Protein AF-0000000083419539 (afdb_homodimer)

InterPro domains:
  IPR002109 Glutaredoxin [PF00462] (22-84)
  IPR011899 Glutaredoxin, eukaryotic/virial [TIGR02180] (22-101)
  IPR014025 Glutaredoxin subgroup [PR00160] (22-40)
  IPR014025 Glutaredoxin subgroup [PR00160] (67-80)
  IPR014025 Glutaredoxin subgroup [PR00160] (81-94)
  IPR036249 Thioredoxin-like superfamily [SSF52833] (11-103)

Solvent-accessible surface area (backbone atoms only — not comparable to full-atom values): 11411 Å² total; per-residue (Å²): 132,90,73,66,73,82,36,72,54,34,46,49,53,51,49,50,34,66,74,32,59,31,30,34,40,29,38,91,84,40,66,43,24,51,48,32,53,48,54,39,51,75,69,69,50,79,69,45,73,44,52,33,78,82,43,94,56,32,68,59,42,29,47,44,41,20,72,76,70,75,44,60,68,66,19,44,30,29,49,72,60,36,80,64,40,34,19,70,46,42,44,49,30,48,74,70,49,56,49,58,57,76,75,105,133,90,72,66,75,83,36,72,55,34,46,51,53,50,48,51,34,67,73,33,57,32,30,34,41,31,38,90,84,39,65,43,25,52,47,32,53,48,55,40,51,76,68,70,50,79,69,45,73,44,51,34,79,80,42,96,57,31,69,57,42,29,46,44,41,19,71,76,71,74,46,62,68,66,18,44,31,30,50,72,61,37,80,65,41,34,18,68,44,42,44,49,30,47,76,71,48,54,49,57,59,76,75,106

pLDDT: mean 97.21, std 4.02, range [62.12, 98.94]

Foldseek 3Di:
DDQDCVDPLVVVLQCQQQVDQKEWEAAPVDVLSVLLVVLCVVVVHDYHYDHLVPDPCSVNNLVSVCVVPVGSDDTFMHGNNDTQDTSVSSNVCSVVVNNVVSVD/DDQDCVDPLVVVLQCQQQVDQKEWEAAPVDVLSVLLVVLCVVVVHDYHYHHLVPDPCSVNNLVSVCVVPVGSDDTFMHGNNDTQDTSVSSNVCSVVVNNVVSVD

Radius of gyration: 19.68 Å; Cα contacts (8 Å, |Δi|>4): 324; chains: 2; bounding box: 38×52×41 Å

Secondary structure (DSSP, 8-state):
----TTSHHHHHHHHHHHH-SEEEEE-TT-HHHHHHHHHHHHTT---EEEEGGGSTTHHHHHHHHHHHHS---S-EEEETTEEEESHHHHHHHHHTTHHHHTT-/----TTSHHHHHHHHHHHH-SEEEEE-TT-HHHHHHHHHHHHTT---EEEEGGGSTTHHHHHHHHHHHHS---S-EEEETTEEEESHHHHHHHHHTTHHHHTT-

Sequence (208 aa):
MYVNMDSPHAQFVRDTINNNKVVIFSKTYCPYCSMAKEQFRKLNVEMTVIELDLRSDADELQAVLGELTGARTVPRCFINGKFIGGGTDVKRLYENGTLQRYFQMYVNMDSPHAQFVRDTINNNKVVIFSKTYCPYCSMAKEQFRKLNVEMTVIELDLRSDADELQAVLGELTGARTVPRCFINGKFIGGGTDVKRLYENGTLQRYFQ

Nearest PDB structures (foldseek):
  3uiw-assembly1_A  TM=9.925E-01  e=6.663E-12  Danio rerio
  2ht9-assembly1_B  TM=9.763E-01  e=3.785E-11  Homo sapiens
  2fls-assembly1_A  TM=9.506E-01  e=4.267E-11  Homo sapiens
  5gtx-assembly2_B  TM=9.689E-01  e=7.567E-10  Polygonaceae
  3h8q-assembly2_B  TM=9.253E-01  e=9.616E-10  Homo sapiens

Organism: Drosophila navojoa (NCBI:txid7232)

Structure (mmCIF, N/CA/C/O backbone):
data_AF-0000000083419539-model_v1
#
loop_
_entity.id
_entity.type
_entity.pdbx_description
1 polymer 'Glutaredoxin-2, mitochondrial'
#
loop_
_atom_site.group_PDB
_atom_site.id
_atom_site.type_symbol
_atom_site.label_atom_id
_atom_site.label_alt_id
_atom_site.label_comp_id
_atom_site.label_asym_id
_atom_site.label_entity_id
_atom_site.label_seq_id
_atom_site.pdbx_PDB_ins_code
_atom_site.Cartn_x
_atom_site.Cartn_y
_atom_site.Cartn_z
_atom_site.occupancy
_atom_site.B_iso_or_equiv
_atom_site.auth_seq_id
_atom_site.auth_comp_id
_atom_site.auth_asym_id
_atom_site.auth_atom_id
_atom_site.pdbx_PDB_model_num
ATOM 1 N N . MET A 1 1 ? -7.68 -18.516 12.961 1 62.25 1 MET A N 1
ATOM 2 C CA . MET A 1 1 ? -8.867 -18.922 12.211 1 62.25 1 MET A CA 1
ATOM 3 C C . MET A 1 1 ? -8.531 -20.031 11.219 1 62.25 1 MET A C 1
ATOM 5 O O . MET A 1 1 ? -7.527 -19.938 10.508 1 62.25 1 MET A O 1
ATOM 9 N N . TYR A 1 2 ? -9.156 -21.156 11.305 1 86.75 2 TYR A N 1
ATOM 10 C CA . TYR A 1 2 ? -8.953 -22.328 10.469 1 86.75 2 TYR A CA 1
ATOM 11 C C . TYR A 1 2 ? -9.383 -22.062 9.031 1 86.75 2 TYR A C 1
ATOM 13 O O . TYR A 1 2 ? -10.453 -21.5 8.789 1 86.75 2 TYR A O 1
ATOM 21 N N . VAL A 1 3 ? -8.445 -22.188 8.125 1 94.5 3 VAL A N 1
ATOM 22 C CA . VAL A 1 3 ? -8.75 -21.984 6.707 1 94.5 3 VAL A CA 1
ATOM 23 C C . VAL A 1 3 ? -9.117 -23.312 6.066 1 94.5 3 VAL A C 1
ATOM 25 O O . VAL A 1 3 ? -8.375 -24.297 6.172 1 94.5 3 VAL A O 1
ATOM 28 N N . ASN A 1 4 ? -10.352 -23.453 5.531 1 96.19 4 ASN A N 1
ATOM 29 C CA . ASN A 1 4 ? -10.766 -24.641 4.777 1 96.19 4 ASN A CA 1
ATOM 30 C C . ASN A 1 4 ? -10.117 -24.672 3.396 1 96.19 4 ASN A C 1
ATOM 32 O O . ASN A 1 4 ? -10.602 -24.031 2.463 1 96.19 4 ASN A O 1
ATOM 36 N N . MET A 1 5 ? -9.188 -25.547 3.256 1 97 5 MET A N 1
ATOM 37 C CA . MET A 1 5 ? -8.406 -25.594 2.027 1 97 5 MET A CA 1
ATOM 38 C C . MET A 1 5 ? -9.109 -26.438 0.966 1 97 5 MET A C 1
ATOM 40 O O . MET A 1 5 ? -8.625 -26.547 -0.163 1 97 5 MET A O 1
ATOM 44 N N . ASP A 1 6 ? -10.273 -26.891 1.273 1 97 6 ASP A N 1
ATOM 45 C CA . ASP A 1 6 ? -11.094 -27.578 0.288 1 97 6 ASP A CA 1
ATOM 46 C C . ASP A 1 6 ? -12.234 -26.703 -0.205 1 97 6 ASP A C 1
ATOM 48 O O . ASP A 1 6 ? -13.109 -27.156 -0.948 1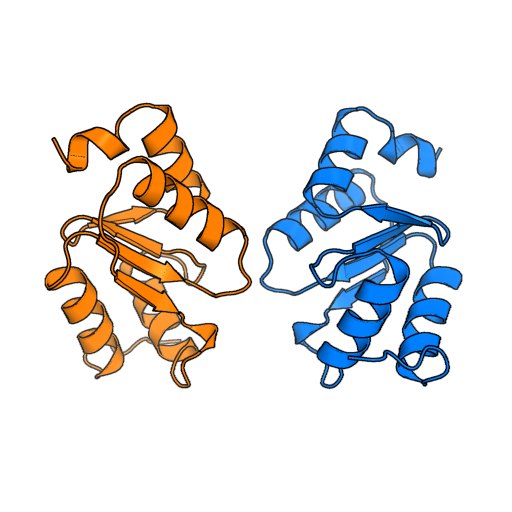 97 6 ASP A O 1
ATOM 52 N N . SER A 1 7 ? -12.266 -25.547 0.183 1 97.94 7 SER A N 1
ATOM 53 C CA . SER A 1 7 ? -13.305 -24.578 -0.189 1 97.94 7 SER A CA 1
ATOM 54 C C . SER A 1 7 ? -13.188 -24.188 -1.656 1 97.94 7 SER A C 1
ATOM 56 O O . SER A 1 7 ? -12.141 -24.391 -2.279 1 97.94 7 SER A O 1
ATOM 58 N N . PRO A 1 8 ? -14.227 -23.547 -2.201 1 98.31 8 PRO A N 1
ATOM 59 C CA . PRO A 1 8 ? -14.156 -23.031 -3.566 1 98.31 8 PRO A CA 1
ATOM 60 C C . PRO A 1 8 ? -13.102 -21.938 -3.719 1 98.31 8 PRO A C 1
ATOM 62 O O . PRO A 1 8 ? -12.5 -21.797 -4.785 1 98.31 8 PRO A O 1
ATOM 65 N N . HIS A 1 9 ? -12.867 -21.203 -2.688 1 98.56 9 HIS A N 1
ATOM 66 C CA . HIS A 1 9 ? -11.844 -20.156 -2.727 1 98.56 9 HIS A CA 1
ATOM 67 C C . HIS A 1 9 ? -10.445 -20.766 -2.857 1 98.56 9 HIS A C 1
ATOM 69 O O . HIS A 1 9 ? -9.625 -20.281 -3.639 1 98.56 9 HIS A O 1
ATOM 75 N N . ALA A 1 10 ? -10.227 -21.828 -2.051 1 98.69 10 ALA A N 1
ATOM 76 C CA . ALA A 1 10 ? -8.945 -22.531 -2.154 1 98.69 10 ALA A CA 1
ATOM 77 C C . ALA A 1 10 ? -8.758 -23.125 -3.547 1 98.69 10 ALA A C 1
ATOM 79 O O . ALA A 1 10 ? -7.668 -23.047 -4.121 1 98.69 10 ALA A O 1
ATOM 80 N N . GLN A 1 11 ? -9.758 -23.641 -4.07 1 98.69 11 GLN A N 1
ATOM 81 C CA . GLN A 1 11 ? -9.703 -24.203 -5.414 1 98.69 11 GLN A CA 1
ATOM 82 C C . GLN A 1 11 ? -9.414 -23.125 -6.453 1 98.69 11 GLN A C 1
ATOM 84 O O . GLN A 1 11 ? -8.625 -23.344 -7.375 1 98.69 11 GLN A O 1
ATOM 89 N N . PHE A 1 12 ? -10.117 -22 -6.312 1 98.88 12 PHE A N 1
ATOM 90 C CA . PHE A 1 12 ? -9.883 -20.891 -7.227 1 98.88 12 PHE A CA 1
ATOM 91 C C . PHE A 1 12 ? -8.414 -20.484 -7.215 1 98.88 12 PHE A C 1
ATOM 93 O O . PHE A 1 12 ? -7.801 -20.312 -8.273 1 98.88 12 PHE A O 1
ATOM 100 N N . VAL A 1 13 ? -7.82 -20.328 -6.039 1 98.88 13 VAL A N 1
ATOM 101 C CA . VAL A 1 13 ? -6.43 -19.906 -5.902 1 98.88 13 VAL A CA 1
ATOM 102 C C . VAL A 1 13 ? -5.512 -20.938 -6.547 1 98.88 13 VAL A C 1
ATOM 104 O O . VAL A 1 13 ? -4.648 -20.594 -7.359 1 98.88 13 VAL A O 1
ATOM 107 N N . ARG A 1 14 ? -5.75 -22.203 -6.285 1 98.69 14 ARG A N 1
ATOM 108 C CA . ARG A 1 14 ? -4.918 -23.266 -6.832 1 98.69 14 ARG A CA 1
ATOM 109 C C . ARG A 1 14 ? -5.027 -23.328 -8.352 1 98.69 14 ARG A C 1
ATOM 111 O O . ARG A 1 14 ? -4.016 -23.438 -9.047 1 98.69 14 ARG A O 1
ATOM 118 N N . ASP A 1 15 ? -6.227 -23.234 -8.82 1 98.88 15 ASP A N 1
ATOM 119 C CA . ASP A 1 15 ? -6.434 -23.297 -10.266 1 98.88 15 ASP A CA 1
ATOM 120 C C . ASP A 1 15 ? -5.75 -22.125 -10.969 1 98.88 15 ASP A C 1
ATOM 122 O O . ASP A 1 15 ? -5.141 -22.297 -12.023 1 98.88 15 ASP A O 1
ATOM 126 N N . THR A 1 16 ? -5.93 -20.984 -10.391 1 98.88 16 THR A N 1
ATOM 127 C CA . THR A 1 16 ? -5.316 -19.797 -10.977 1 98.88 16 THR A CA 1
ATOM 128 C C . THR A 1 16 ? -3.801 -19.953 -11.055 1 98.88 16 THR A C 1
ATOM 130 O O . THR A 1 16 ? -3.199 -19.703 -12.102 1 98.88 16 THR A O 1
ATOM 133 N N . ILE A 1 17 ? -3.229 -20.422 -9.961 1 98.75 17 ILE A N 1
ATOM 134 C CA . ILE A 1 17 ? -1.783 -20.594 -9.859 1 98.75 17 ILE A CA 1
ATOM 135 C C . ILE A 1 17 ? -1.319 -21.656 -10.844 1 98.75 17 ILE A C 1
ATOM 137 O O . ILE A 1 17 ? -0.307 -21.5 -11.523 1 98.75 17 ILE A O 1
ATOM 141 N N . ASN A 1 18 ? -2.078 -22.688 -10.984 1 98.56 18 ASN A N 1
ATOM 142 C CA . ASN A 1 18 ? -1.668 -23.828 -11.781 1 98.56 18 ASN A CA 1
ATOM 143 C C . ASN A 1 18 ? -1.91 -23.594 -13.273 1 98.56 18 ASN A C 1
ATOM 145 O O . ASN A 1 18 ? -1.201 -24.141 -14.117 1 98.56 18 ASN A O 1
ATOM 149 N N . ASN A 1 19 ? -2.814 -22.781 -13.617 1 98.62 19 ASN A N 1
ATOM 150 C CA . ASN A 1 19 ? -3.236 -22.656 -15.008 1 98.62 19 ASN A CA 1
ATOM 151 C C . ASN A 1 19 ? -2.58 -21.453 -15.68 1 98.62 19 ASN A C 1
ATOM 153 O O . ASN A 1 19 ? -2.818 -21.188 -16.859 1 98.62 19 ASN A O 1
ATOM 157 N N . ASN A 1 20 ? -1.789 -20.672 -14.992 1 98.75 20 ASN A N 1
ATOM 158 C CA . ASN A 1 20 ? -1.134 -19.484 -15.531 1 98.75 20 ASN A CA 1
ATOM 159 C C . ASN A 1 20 ? 0.349 -19.453 -15.172 1 98.75 20 ASN A C 1
ATOM 161 O O . ASN A 1 20 ? 0.733 -19.844 -14.07 1 98.75 20 ASN A O 1
ATOM 165 N N . LYS A 1 21 ? 1.155 -19.109 -16.062 1 98.31 21 LYS A N 1
ATOM 166 C CA . LYS A 1 21 ? 2.602 -19.094 -15.852 1 98.31 21 LYS A CA 1
ATOM 167 C C . LYS A 1 21 ? 2.994 -18.094 -14.781 1 98.31 21 LYS A C 1
ATOM 169 O O . LYS A 1 21 ? 3.773 -18.406 -13.875 1 98.31 21 LYS A O 1
ATOM 174 N N . VAL A 1 22 ? 2.459 -16.828 -14.898 1 98.88 22 VAL A N 1
ATOM 175 C CA . VAL A 1 22 ? 2.711 -15.766 -13.922 1 98.88 22 VAL A CA 1
ATOM 176 C C . VAL A 1 22 ? 1.393 -15.305 -13.305 1 98.88 22 VAL A C 1
ATOM 178 O O . VAL A 1 22 ? 0.47 -14.906 -14.016 1 98.88 22 VAL A O 1
ATOM 181 N N . VAL A 1 23 ? 1.254 -15.406 -11.969 1 98.94 23 VAL A N 1
ATOM 182 C CA . VAL A 1 23 ? 0.062 -14.977 -11.25 1 98.94 23 VAL A CA 1
ATOM 183 C C . VAL A 1 23 ? 0.45 -13.977 -10.156 1 98.94 23 VAL A C 1
ATOM 185 O O . VAL A 1 23 ? 1.406 -14.203 -9.414 1 98.94 23 VAL A O 1
ATOM 188 N N . ILE A 1 24 ? -0.236 -12.891 -10.078 1 98.94 24 ILE A N 1
ATOM 189 C CA . ILE A 1 24 ? -0.065 -11.914 -9.008 1 98.94 24 ILE A CA 1
ATOM 190 C C . ILE A 1 24 ? -1.403 -11.672 -8.312 1 98.94 24 ILE A C 1
ATOM 192 O O . ILE A 1 24 ? -2.34 -11.148 -8.93 1 98.94 24 ILE A O 1
ATOM 196 N N . PHE A 1 25 ? -1.505 -12.078 -7.086 1 98.94 25 PHE A N 1
ATOM 197 C CA . PHE A 1 25 ? -2.594 -11.578 -6.254 1 98.94 25 PHE A CA 1
ATOM 198 C C . PHE A 1 25 ? -2.273 -10.188 -5.719 1 98.94 25 PHE A C 1
ATOM 200 O O . PHE A 1 25 ? -1.255 -9.992 -5.055 1 98.94 25 PHE A O 1
ATOM 207 N N . SER A 1 26 ? -3.111 -9.289 -5.988 1 98.62 26 SER A N 1
ATOM 208 C CA . SER A 1 26 ? -2.803 -7.863 -5.898 1 98.62 26 SER A CA 1
ATOM 209 C C . SER A 1 26 ? -3.971 -7.082 -5.309 1 98.62 26 SER A C 1
ATOM 211 O O . SER A 1 26 ? -5.016 -7.656 -5 1 98.62 26 SER A O 1
ATOM 213 N N . LYS A 1 27 ? -3.723 -5.816 -5.051 1 96.75 27 LYS A N 1
ATOM 214 C CA . LYS A 1 27 ? -4.727 -4.781 -4.832 1 96.75 27 LYS A CA 1
ATOM 215 C C . LYS A 1 27 ? -4.41 -3.52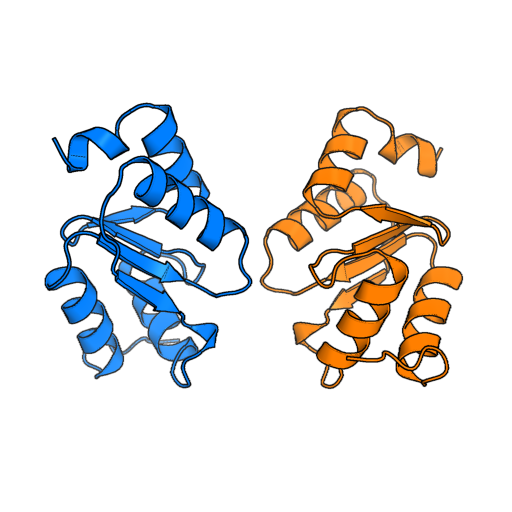9 -5.645 1 96.75 27 LYS A C 1
ATOM 217 O O . LYS A 1 27 ? -3.24 -3.188 -5.836 1 96.75 27 LYS A O 1
ATOM 222 N N . THR A 1 28 ? -5.48 -2.855 -6.051 1 94.62 28 THR A N 1
ATOM 223 C CA . THR A 1 28 ? -5.309 -1.777 -7.02 1 94.62 28 THR A CA 1
ATOM 224 C C . THR A 1 28 ? -4.578 -0.595 -6.391 1 94.62 28 THR A C 1
ATOM 226 O O . THR A 1 28 ? -3.9 0.163 -7.086 1 94.62 28 THR A O 1
ATOM 229 N N . TYR A 1 29 ? -4.637 -0.519 -5.129 1 89.12 29 TYR A N 1
ATOM 230 C CA . TYR A 1 29 ? -4.152 0.692 -4.477 1 89.12 29 TYR A CA 1
ATOM 231 C C . TYR A 1 29 ? -2.75 0.485 -3.916 1 89.12 29 TYR A C 1
ATOM 233 O O . TYR A 1 29 ? -2.158 1.408 -3.352 1 89.12 29 TYR A O 1
ATOM 241 N N . CYS A 1 30 ? -2.229 -0.631 -4.008 1 94.25 30 CYS A N 1
ATOM 242 C CA . CYS A 1 30 ? -1.057 -0.998 -3.221 1 94.25 30 CYS A CA 1
ATOM 243 C C . CYS A 1 30 ? 0.226 -0.747 -4.004 1 94.25 30 CYS A C 1
ATOM 245 O O . CYS A 1 30 ? 0.445 -1.354 -5.055 1 94.25 30 CYS A O 1
ATOM 247 N N . PRO A 1 31 ? 1.158 0.007 -3.482 1 93.19 31 PRO A N 1
ATOM 248 C CA . PRO A 1 31 ? 2.379 0.35 -4.215 1 93.19 31 PRO A CA 1
ATOM 249 C C . PRO A 1 31 ? 3.312 -0.845 -4.398 1 93.19 31 PRO A C 1
ATOM 251 O O . PRO A 1 31 ? 3.994 -0.949 -5.422 1 93.19 31 PRO A O 1
ATOM 254 N N . TYR A 1 32 ? 3.328 -1.699 -3.492 1 96 32 TYR A N 1
ATOM 255 C CA . TYR A 1 32 ? 4.137 -2.904 -3.639 1 96 32 TYR A CA 1
ATOM 256 C C . TYR A 1 32 ? 3.604 -3.789 -4.758 1 96 32 TYR A C 1
ATOM 258 O O . TYR A 1 32 ? 4.371 -4.465 -5.445 1 96 32 TYR A O 1
ATOM 266 N N . CYS A 1 33 ? 2.291 -3.797 -4.844 1 98 33 CYS A N 1
ATOM 267 C CA . CYS A 1 33 ? 1.692 -4.508 -5.965 1 98 33 CYS A CA 1
ATOM 268 C C . CYS A 1 33 ? 2.131 -3.904 -7.293 1 98 33 CYS A C 1
ATOM 270 O O . CYS A 1 33 ? 2.506 -4.629 -8.219 1 98 33 CYS A O 1
ATOM 272 N N . SER A 1 34 ? 2.145 -2.633 -7.414 1 96.94 34 SER A N 1
ATOM 273 C CA . SER A 1 34 ? 2.633 -1.965 -8.617 1 96.94 34 SER A CA 1
ATOM 274 C C . SER A 1 34 ? 4.105 -2.281 -8.867 1 96.94 34 SER A C 1
ATOM 276 O O . SER A 1 34 ? 4.508 -2.51 -10.008 1 96.94 34 SER A O 1
ATOM 278 N N . MET A 1 35 ? 4.797 -2.262 -7.863 1 96.56 35 MET A N 1
ATOM 279 C CA . MET A 1 35 ? 6.223 -2.564 -7.949 1 96.56 35 MET A CA 1
ATOM 280 C C . MET A 1 35 ? 6.449 -3.951 -8.539 1 96.56 35 MET A C 1
ATOM 282 O O . MET A 1 35 ? 7.293 -4.125 -9.422 1 96.56 35 MET A O 1
ATOM 286 N N . ALA A 1 36 ? 5.738 -4.902 -8.039 1 98.5 36 ALA A N 1
ATOM 287 C CA . ALA A 1 36 ? 5.867 -6.258 -8.57 1 98.5 36 ALA A CA 1
ATOM 288 C C . ALA A 1 36 ? 5.496 -6.309 -10.047 1 98.5 36 ALA A C 1
ATOM 290 O O . ALA A 1 36 ? 6.262 -6.824 -10.867 1 98.5 36 ALA A O 1
ATOM 291 N N . LYS A 1 37 ? 4.344 -5.777 -10.344 1 98.69 37 LYS A N 1
ATOM 292 C CA . LYS A 1 37 ? 3.855 -5.809 -11.719 1 98.69 37 LYS A CA 1
ATOM 293 C C . LYS A 1 37 ? 4.848 -5.152 -12.672 1 98.69 37 LYS A C 1
ATOM 295 O O . LYS A 1 37 ? 5.043 -5.617 -13.797 1 98.69 37 LYS A O 1
ATOM 300 N N . GLU A 1 38 ? 5.453 -4.145 -12.281 1 98.56 38 GLU A N 1
ATOM 301 C CA . GLU A 1 38 ? 6.375 -3.375 -13.109 1 98.56 38 GLU A CA 1
ATOM 302 C C . GLU A 1 38 ? 7.547 -4.234 -13.57 1 98.56 38 GLU A C 1
ATOM 304 O O . GLU A 1 38 ? 8 -4.109 -14.711 1 98.56 38 GLU A O 1
ATOM 309 N N . GLN A 1 39 ? 8.047 -5.078 -12.719 1 98.5 39 GLN A N 1
ATOM 310 C CA . GLN A 1 39 ? 9.195 -5.898 -13.094 1 98.5 39 GLN A CA 1
ATOM 311 C C . GLN A 1 39 ? 8.836 -6.855 -14.227 1 98.5 39 GLN A C 1
ATOM 313 O O . GLN A 1 39 ? 9.625 -7.051 -15.156 1 98.5 39 GLN A O 1
ATOM 318 N N . PHE A 1 40 ? 7.668 -7.434 -14.203 1 98.69 40 PHE A N 1
ATOM 319 C CA . PHE A 1 40 ? 7.227 -8.352 -15.242 1 98.69 40 PHE A CA 1
ATOM 320 C C . PHE A 1 40 ? 6.93 -7.602 -16.531 1 98.69 40 PHE A C 1
ATOM 322 O O . PHE A 1 40 ? 7.168 -8.125 -17.625 1 98.69 40 PHE A O 1
ATOM 329 N N . ARG A 1 41 ? 6.434 -6.406 -16.391 1 98.38 41 ARG A N 1
ATOM 330 C CA . ARG A 1 41 ? 6.223 -5.574 -17.562 1 98.38 41 ARG A CA 1
ATOM 331 C C . ARG A 1 41 ? 7.539 -5.281 -18.266 1 98.38 41 ARG A C 1
ATOM 333 O O . ARG A 1 41 ? 7.613 -5.34 -19.5 1 98.38 41 ARG A O 1
ATOM 340 N N . LYS A 1 42 ? 8.523 -4.984 -17.547 1 98.06 42 LYS A N 1
ATOM 341 C CA . LYS A 1 42 ? 9.844 -4.695 -18.109 1 98.06 42 LYS A CA 1
ATOM 342 C C . LYS A 1 42 ? 10.375 -5.887 -18.906 1 98.06 42 LYS A C 1
ATOM 344 O O . LYS A 1 42 ? 11.102 -5.715 -19.891 1 98.06 42 LYS A O 1
ATOM 349 N N . LEU A 1 43 ? 10 -7.051 -18.453 1 97.81 43 LEU A N 1
ATOM 350 C CA . LEU A 1 43 ? 10.445 -8.273 -19.109 1 97.81 43 LEU A CA 1
ATOM 351 C C . LEU A 1 43 ? 9.523 -8.648 -20.266 1 97.81 43 LEU A C 1
ATOM 353 O O . LEU A 1 43 ? 9.75 -9.641 -20.953 1 97.81 43 LEU A O 1
ATOM 357 N N . ASN A 1 44 ? 8.438 -7.895 -20.391 1 97.38 44 ASN A N 1
ATOM 358 C CA . ASN A 1 44 ? 7.438 -8.164 -21.422 1 97.38 44 ASN A CA 1
ATOM 359 C C . ASN A 1 44 ? 6.809 -9.547 -21.234 1 97.38 44 ASN A C 1
ATOM 361 O O . ASN A 1 44 ? 6.664 -10.297 -22.203 1 97.38 44 ASN A O 1
ATOM 365 N N . VAL A 1 45 ? 6.52 -9.859 -20.031 1 97.12 45 VAL A N 1
ATOM 366 C CA . VAL A 1 45 ? 5.883 -11.133 -19.703 1 97.12 45 VAL A CA 1
ATOM 367 C C . VAL A 1 45 ? 4.41 -10.898 -19.375 1 97.12 45 VAL A C 1
ATOM 369 O O . VAL A 1 45 ? 4.066 -9.938 -18.688 1 97.12 45 VAL A O 1
ATOM 372 N N . GLU A 1 46 ? 3.57 -11.75 -19.922 1 97.25 46 GLU A N 1
ATOM 373 C CA . GLU A 1 46 ? 2.148 -11.68 -19.594 1 97.25 46 GLU A CA 1
ATOM 374 C C . GLU A 1 46 ? 1.886 -12.133 -18.172 1 97.25 46 GLU A C 1
ATOM 376 O O . GLU A 1 46 ? 2.436 -13.141 -17.719 1 97.25 46 GLU A O 1
ATOM 381 N N . MET A 1 47 ? 1.023 -11.445 -17.469 1 98.31 47 MET A N 1
ATOM 382 C CA . MET A 1 47 ? 0.669 -11.742 -16.078 1 98.31 47 MET A CA 1
ATOM 383 C C . MET A 1 47 ? -0.835 -11.945 -15.938 1 98.31 47 MET A C 1
ATOM 385 O O . MET A 1 47 ? -1.624 -11.266 -16.594 1 98.31 47 MET A O 1
ATOM 389 N N . THR A 1 48 ? -1.176 -12.844 -15.125 1 98.88 48 THR A N 1
ATOM 390 C CA . THR A 1 48 ? -2.533 -12.914 -14.594 1 98.88 48 THR A CA 1
ATOM 391 C C . THR A 1 48 ? -2.621 -12.211 -13.242 1 98.88 48 THR A C 1
ATOM 393 O O . THR A 1 48 ? -1.97 -12.617 -12.281 1 98.88 48 THR A O 1
ATOM 396 N N . VAL A 1 49 ? -3.404 -11.195 -13.242 1 98.88 49 VAL A N 1
ATOM 397 C CA . VAL A 1 49 ? -3.512 -10.391 -12.031 1 98.88 49 VAL A CA 1
ATOM 39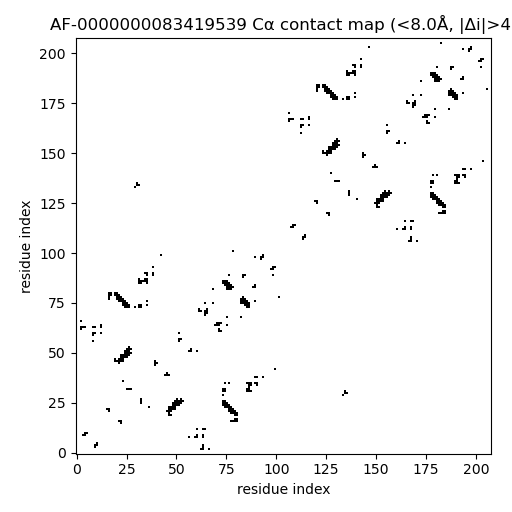8 C C . VAL A 1 49 ? -4.91 -10.547 -11.438 1 98.88 49 VAL A C 1
ATOM 400 O O . VAL A 1 49 ? -5.91 -10.367 -12.133 1 98.88 49 VAL A O 1
ATOM 403 N N . ILE A 1 50 ? -4.918 -10.898 -10.156 1 98.94 50 ILE A N 1
ATOM 404 C CA . ILE A 1 50 ? -6.168 -10.961 -9.414 1 98.94 50 ILE A CA 1
ATOM 405 C C . ILE A 1 50 ? -6.23 -9.805 -8.414 1 98.94 50 ILE A C 1
ATOM 407 O O . ILE A 1 50 ? -5.574 -9.844 -7.367 1 98.94 50 ILE A O 1
ATOM 411 N N . GLU A 1 51 ? -7.07 -8.828 -8.805 1 98.62 51 GLU A N 1
ATOM 412 C CA . GLU A 1 51 ? -7.25 -7.703 -7.891 1 98.62 51 GLU A CA 1
ATOM 413 C C . GLU A 1 51 ? -8.242 -8.039 -6.785 1 98.62 51 GLU A C 1
ATOM 415 O O . GLU A 1 51 ? -9.453 -7.949 -6.984 1 98.62 51 GLU A O 1
ATOM 420 N N . LEU A 1 52 ? -7.707 -8.297 -5.578 1 98.44 52 LEU A N 1
ATOM 421 C CA . LEU A 1 52 ? -8.523 -8.812 -4.484 1 98.44 52 LEU A CA 1
ATOM 422 C C . LEU A 1 52 ? -9.516 -7.762 -3.996 1 98.44 52 LEU A C 1
ATOM 424 O O . LEU A 1 52 ? -10.633 -8.094 -3.604 1 98.44 52 LEU A O 1
ATOM 428 N N . ASP A 1 53 ? -9.078 -6.453 -4.051 1 94.5 53 ASP A N 1
ATOM 429 C CA . ASP A 1 53 ? -9.906 -5.383 -3.498 1 94.5 53 ASP A CA 1
ATOM 430 C C . ASP A 1 53 ? -11.148 -5.16 -4.352 1 94.5 53 ASP A C 1
ATOM 432 O O . ASP A 1 53 ? -12.094 -4.488 -3.918 1 94.5 53 ASP A O 1
ATOM 436 N N . LEU A 1 54 ? -11.195 -5.754 -5.539 1 97.25 54 LEU A N 1
ATOM 437 C CA . LEU A 1 54 ? -12.344 -5.617 -6.426 1 97.25 54 LEU A CA 1
ATOM 438 C C . LEU A 1 54 ? -13.258 -6.832 -6.32 1 97.25 54 LEU A C 1
ATOM 440 O O . LEU A 1 54 ? -14.234 -6.941 -7.062 1 97.25 54 LEU A O 1
ATOM 444 N N . ARG A 1 55 ? -12.922 -7.699 -5.402 1 97.62 55 ARG A N 1
ATOM 445 C CA . ARG A 1 55 ? -13.703 -8.922 -5.223 1 97.62 55 ARG A CA 1
ATOM 446 C C . ARG A 1 55 ? -14.422 -8.914 -3.881 1 97.62 55 ARG A C 1
ATOM 448 O O . ARG A 1 55 ? -13.914 -8.383 -2.895 1 97.62 55 ARG A O 1
ATOM 455 N N . SER A 1 56 ? -15.547 -9.625 -3.824 1 97.56 56 SER A N 1
ATOM 456 C CA . SER A 1 56 ? -16.328 -9.734 -2.592 1 97.56 56 SER A CA 1
ATOM 457 C C . SER A 1 56 ? -15.727 -10.773 -1.648 1 97.56 56 SER A C 1
ATOM 459 O O . SER A 1 56 ? -16.031 -10.781 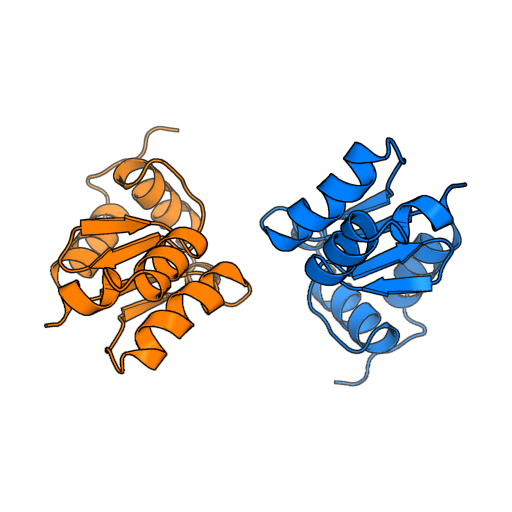-0.454 1 97.56 56 SER A O 1
ATOM 461 N N . ASP A 1 57 ? -14.891 -11.695 -2.186 1 97.94 57 ASP A N 1
ATOM 462 C CA . ASP A 1 57 ? -14.336 -12.789 -1.384 1 97.94 57 ASP A CA 1
ATOM 463 C C . ASP A 1 57 ? -12.852 -12.57 -1.111 1 97.94 57 ASP A C 1
ATOM 465 O O . ASP A 1 57 ? -12.086 -13.531 -1.005 1 97.94 57 ASP A O 1
ATOM 469 N N . ALA A 1 58 ? -12.469 -11.297 -1.05 1 97.38 58 ALA A N 1
ATOM 470 C CA . ALA A 1 58 ? -11.07 -10.945 -0.866 1 97.38 58 ALA A CA 1
ATOM 471 C C . ALA A 1 58 ? -10.508 -11.555 0.417 1 97.38 58 ALA A C 1
ATOM 473 O O . ALA A 1 58 ? -9.406 -12.109 0.42 1 97.38 58 ALA A O 1
ATOM 474 N N . ASP A 1 59 ? -11.242 -11.516 1.51 1 96.38 59 ASP A N 1
ATOM 475 C CA . ASP A 1 59 ? -10.766 -12 2.801 1 96.38 59 ASP A CA 1
ATOM 476 C C . ASP A 1 59 ? -10.531 -13.508 2.77 1 96.38 59 ASP A C 1
ATOM 478 O O . ASP A 1 59 ? -9.539 -14 3.318 1 96.38 59 ASP A O 1
ATOM 482 N N . GLU A 1 60 ? -11.43 -14.172 2.131 1 97.81 60 GLU A N 1
ATOM 483 C CA . GLU A 1 60 ? -11.281 -15.617 2.008 1 97.81 60 GLU A CA 1
ATOM 484 C C . GLU A 1 60 ? -10.07 -15.984 1.156 1 97.81 60 GLU A C 1
ATOM 486 O O . GLU A 1 60 ? -9.32 -16.891 1.497 1 97.81 60 GLU A O 1
ATOM 491 N N . LEU A 1 61 ? -9.891 -15.242 0.114 1 98.56 61 LEU A N 1
ATOM 492 C CA . LEU A 1 61 ? -8.758 -15.508 -0.759 1 98.56 61 LEU A CA 1
ATOM 493 C C . LEU A 1 61 ? -7.441 -15.211 -0.044 1 98.56 61 LEU A C 1
ATOM 495 O O . LEU A 1 61 ? -6.48 -15.984 -0.153 1 98.56 61 LEU A O 1
ATOM 499 N N . GLN A 1 62 ? -7.457 -14.156 0.681 1 97.94 62 GLN A N 1
ATOM 500 C CA . GLN A 1 62 ? -6.246 -13.82 1.42 1 97.94 62 GLN A CA 1
ATOM 501 C C . GLN A 1 62 ? -5.953 -14.852 2.502 1 97.94 62 GLN A C 1
ATOM 503 O O . GLN A 1 62 ? -4.789 -15.125 2.809 1 97.94 62 GLN A O 1
ATOM 508 N N . ALA A 1 63 ? -6.969 -15.406 3.104 1 98.06 63 ALA A N 1
ATOM 509 C CA . ALA A 1 63 ? -6.762 -16.469 4.082 1 98.06 63 ALA A CA 1
ATOM 510 C C . ALA A 1 63 ? -6.102 -17.688 3.436 1 98.06 63 ALA A C 1
ATOM 512 O O . ALA A 1 63 ? -5.168 -18.266 3.996 1 98.06 63 ALA A O 1
ATOM 513 N N . VAL A 1 64 ? -6.559 -18.016 2.277 1 98.62 64 VAL A N 1
ATOM 514 C CA . VAL A 1 64 ? -5.984 -19.141 1.531 1 98.62 64 VAL A CA 1
ATOM 515 C C . VAL A 1 64 ? -4.523 -18.844 1.199 1 98.62 64 VAL A C 1
ATOM 517 O O . VAL A 1 64 ? -3.648 -19.688 1.404 1 98.62 64 VAL A O 1
ATOM 520 N N . LEU A 1 65 ? -4.281 -17.625 0.732 1 98.62 65 LEU A N 1
ATOM 521 C CA . LEU A 1 65 ? -2.918 -17.219 0.425 1 98.62 65 LEU A CA 1
ATOM 522 C C . LEU A 1 65 ? -2.037 -17.266 1.669 1 98.62 65 LEU A C 1
ATOM 524 O O . LEU A 1 65 ? -0.872 -17.672 1.591 1 98.62 65 LEU A O 1
ATOM 528 N N . GLY A 1 66 ? -2.627 -16.859 2.75 1 98.38 66 GLY A N 1
ATOM 529 C CA . GLY A 1 66 ? -1.897 -16.953 4.004 1 98.38 66 GLY A CA 1
ATOM 530 C C . GLY A 1 66 ? -1.454 -18.375 4.332 1 98.38 66 GLY A C 1
ATOM 531 O O . GLY A 1 66 ? -0.323 -18.578 4.77 1 98.38 66 GLY A O 1
ATOM 532 N N . GLU A 1 67 ? -2.303 -19.281 4.129 1 98.12 67 GLU A N 1
ATOM 533 C CA . GLU A 1 67 ? -1.979 -20.688 4.371 1 98.12 67 GLU A CA 1
ATOM 534 C C . GLU A 1 67 ? -0.897 -21.172 3.414 1 98.12 67 GLU A C 1
ATOM 536 O O . GLU A 1 67 ? -0.001 -21.922 3.811 1 98.12 67 GLU A O 1
ATOM 541 N N . LEU A 1 68 ? -0.945 -20.734 2.244 1 98 68 LEU A N 1
ATOM 542 C CA . LEU A 1 68 ? -0.06 -21.234 1.2 1 98 68 LEU A CA 1
ATOM 543 C C . LEU A 1 68 ? 1.321 -20.594 1.303 1 98 68 LEU A C 1
ATOM 545 O O . LEU A 1 68 ? 2.33 -21.234 0.992 1 98 68 LEU A O 1
ATOM 549 N N . THR A 1 69 ? 1.354 -19.359 1.732 1 98.19 69 THR A N 1
ATOM 550 C CA . THR A 1 69 ? 2.602 -18.625 1.545 1 98.19 69 THR A CA 1
ATOM 551 C C . THR A 1 69 ? 3.133 -18.109 2.879 1 98.19 69 THR A C 1
ATOM 553 O O . THR A 1 69 ? 4.25 -17.594 2.949 1 98.19 69 THR A O 1
ATOM 556 N N . GLY A 1 70 ? 2.334 -18.125 3.934 1 97.31 70 GLY A N 1
ATOM 557 C CA . GLY A 1 70 ? 2.811 -17.75 5.254 1 97.31 70 GLY A CA 1
ATOM 558 C C . GLY A 1 70 ? 2.42 -16.328 5.648 1 97.31 70 GLY A C 1
ATOM 559 O O . GLY A 1 70 ? 2.723 -15.883 6.754 1 97.31 70 GLY A O 1
ATOM 560 N N . ALA A 1 71 ? 1.737 -15.641 4.691 1 95.62 71 ALA A N 1
ATOM 561 C CA . ALA A 1 71 ? 1.283 -14.289 5.02 1 95.62 71 ALA A CA 1
ATOM 562 C C . ALA A 1 71 ? 0.062 -13.906 4.191 1 95.62 71 ALA A C 1
ATOM 564 O O . ALA A 1 71 ? -0.115 -14.398 3.072 1 95.62 71 ALA A O 1
ATOM 565 N N . ARG A 1 72 ? -0.713 -12.984 4.672 1 95 72 ARG A N 1
ATOM 566 C CA . ARG A 1 72 ? -1.95 -12.562 4.02 1 95 72 ARG A CA 1
ATOM 567 C C . ARG A 1 72 ? -1.743 -11.273 3.234 1 95 72 ARG A C 1
ATOM 569 O O . ARG A 1 72 ? -2.682 -10.758 2.629 1 95 72 ARG A O 1
ATOM 576 N N . THR A 1 73 ? -0.475 -10.734 3.252 1 94.81 73 THR A N 1
ATOM 577 C CA . THR A 1 73 ? -0.178 -9.477 2.568 1 94.81 73 THR A CA 1
ATOM 578 C C . THR A 1 73 ? -0.15 -9.68 1.056 1 94.81 73 THR A C 1
ATOM 580 O O . THR A 1 73 ? -0.148 -10.82 0.575 1 94.81 73 THR A O 1
ATOM 583 N N . VAL A 1 74 ? -0.208 -8.594 0.342 1 97.06 74 VAL A N 1
ATOM 584 C CA . VAL A 1 74 ? -0.063 -8.594 -1.11 1 97.06 74 VAL A CA 1
ATOM 585 C C . VAL A 1 74 ? 1.09 -7.672 -1.51 1 97.06 74 VAL A C 1
ATOM 587 O O . VAL A 1 74 ? 1.513 -6.816 -0.727 1 97.06 74 VAL A O 1
ATOM 590 N N . PRO A 1 75 ? 1.569 -7.855 -2.57 1 98.38 75 PRO A N 1
ATOM 591 C CA . PRO A 1 75 ? 1.291 -8.898 -3.559 1 98.38 75 PRO A CA 1
ATOM 592 C C . PRO A 1 75 ? 1.857 -10.258 -3.154 1 98.38 75 PRO A C 1
ATOM 594 O O . PRO A 1 75 ? 2.814 -10.328 -2.379 1 98.38 75 PRO A O 1
ATOM 597 N N . ARG A 1 76 ? 1.196 -11.305 -3.592 1 98.88 76 ARG A N 1
ATOM 598 C CA . ARG A 1 76 ? 1.761 -12.648 -3.623 1 98.88 76 ARG A CA 1
ATOM 599 C C . ARG A 1 76 ? 1.986 -13.117 -5.059 1 98.88 76 ARG A C 1
ATOM 601 O O . ARG A 1 76 ? 1.035 -13.25 -5.832 1 98.88 76 ARG A O 1
ATOM 608 N N . CYS A 1 77 ? 3.189 -13.422 -5.375 1 98.94 77 CYS A N 1
ATOM 609 C CA . CYS A 1 77 ? 3.545 -13.672 -6.77 1 98.94 77 CYS A CA 1
ATOM 610 C C . CYS A 1 77 ? 3.969 -15.125 -6.969 1 98.94 77 CYS A C 1
ATOM 612 O O . CYS A 1 77 ? 4.746 -15.656 -6.18 1 98.94 77 CYS A O 1
ATOM 614 N N . PHE A 1 78 ? 3.498 -15.648 -8 1 98.94 78 PHE A N 1
ATOM 615 C CA . PHE A 1 78 ? 3.785 -17.031 -8.367 1 98.94 78 PHE A CA 1
ATOM 616 C C . PHE A 1 78 ? 4.285 -17.125 -9.805 1 98.94 78 PHE A C 1
ATOM 618 O O . PHE A 1 78 ? 3.783 -16.422 -10.688 1 98.94 78 PHE A O 1
ATOM 625 N N . ILE A 1 79 ? 5.254 -17.984 -10.023 1 98.81 79 ILE A N 1
ATOM 626 C CA . ILE A 1 79 ? 5.707 -18.359 -11.359 1 98.81 79 ILE A CA 1
ATOM 627 C C . ILE A 1 79 ? 5.727 -19.875 -11.492 1 98.81 79 ILE A C 1
ATOM 629 O O . ILE A 1 79 ? 6.336 -20.562 -10.672 1 98.81 79 ILE A O 1
ATOM 633 N N . ASN A 1 80 ? 5.012 -20.328 -12.445 1 98.19 80 ASN A N 1
ATOM 634 C CA . ASN A 1 80 ? 4.953 -21.766 -12.68 1 98.19 80 ASN A CA 1
ATOM 635 C C . ASN A 1 80 ? 4.523 -22.516 -11.422 1 98.19 80 ASN A C 1
ATOM 637 O O . ASN A 1 80 ? 5.152 -23.5 -11.047 1 98.19 80 ASN A O 1
ATOM 641 N N . GLY A 1 81 ? 3.586 -21.938 -10.727 1 98.5 81 GLY A N 1
ATOM 642 C CA . GLY A 1 81 ? 2.986 -22.625 -9.594 1 98.5 81 GLY A CA 1
ATOM 643 C C . GLY A 1 81 ? 3.764 -22.438 -8.305 1 98.5 81 GLY A C 1
ATOM 644 O O . GLY A 1 81 ? 3.324 -22.875 -7.238 1 98.5 81 GLY A O 1
ATOM 645 N N . LYS A 1 82 ? 4.895 -21.766 -8.359 1 98.44 82 LYS A N 1
ATOM 646 C CA . LYS A 1 82 ? 5.754 -21.594 -7.191 1 98.44 82 LYS A CA 1
ATOM 647 C C . LYS A 1 82 ? 5.676 -20.172 -6.664 1 98.44 82 LYS A C 1
ATOM 649 O O . LYS A 1 82 ? 5.734 -19.203 -7.438 1 98.44 82 LYS A O 1
ATOM 654 N N . PHE A 1 83 ? 5.586 -20.062 -5.371 1 98.88 83 PHE A N 1
ATOM 655 C CA . PHE A 1 83 ? 5.598 -18.766 -4.719 1 98.88 83 PHE A CA 1
ATOM 656 C C . PHE A 1 83 ? 6.992 -18.156 -4.758 1 98.88 83 PHE A C 1
ATOM 658 O O . PHE A 1 83 ? 7.953 -18.75 -4.277 1 98.88 83 PHE A O 1
ATOM 665 N N . ILE A 1 84 ? 7.074 -16.922 -5.316 1 98.75 84 ILE A N 1
ATOM 666 C CA . ILE A 1 84 ? 8.406 -16.344 -5.434 1 98.75 84 ILE A CA 1
ATOM 667 C C . ILE A 1 84 ? 8.523 -15.117 -4.523 1 98.75 84 ILE A C 1
ATOM 669 O O . ILE A 1 84 ? 9.586 -14.492 -4.441 1 98.75 84 ILE A O 1
ATOM 673 N N . GLY A 1 85 ? 7.422 -14.617 -3.896 1 98.38 85 GLY A N 1
ATOM 674 C CA . GLY A 1 85 ? 7.512 -13.562 -2.896 1 98.38 85 GLY A CA 1
ATOM 675 C C . GLY A 1 85 ? 6.582 -12.398 -3.17 1 98.38 85 GLY A C 1
ATOM 676 O O . GLY A 1 85 ? 5.656 -12.516 -3.977 1 98.38 85 GLY A O 1
ATOM 677 N N . GLY A 1 86 ? 6.781 -11.344 -2.436 1 97.81 86 GLY A N 1
ATOM 678 C CA . GLY A 1 86 ? 6.039 -10.102 -2.594 1 97.81 86 GLY A CA 1
ATOM 679 C C . GLY A 1 86 ? 6.738 -9.102 -3.498 1 97.81 86 GLY A C 1
ATOM 680 O O . GLY A 1 86 ? 7.582 -9.477 -4.316 1 97.81 86 GLY A O 1
ATOM 681 N N . GLY A 1 87 ? 6.32 -7.855 -3.344 1 97.5 87 GLY A N 1
ATOM 682 C CA . GLY A 1 87 ? 6.84 -6.801 -4.199 1 97.5 87 GLY A CA 1
ATOM 683 C C . GLY A 1 87 ? 8.344 -6.633 -4.094 1 97.5 87 GLY A C 1
ATOM 684 O O . GLY A 1 87 ? 9.047 -6.609 -5.105 1 97.5 87 GLY A O 1
ATOM 685 N N . THR A 1 88 ? 8.852 -6.562 -2.904 1 95.56 88 THR A N 1
ATOM 686 C CA . THR A 1 88 ? 10.281 -6.352 -2.689 1 95.56 88 THR A CA 1
ATOM 687 C C . THR A 1 88 ? 11.086 -7.559 -3.166 1 95.56 88 THR A C 1
ATOM 689 O O . THR A 1 88 ? 12.172 -7.406 -3.727 1 95.56 88 THR A O 1
ATOM 692 N N . ASP A 1 89 ? 10.547 -8.727 -2.971 1 98.12 89 ASP A N 1
ATOM 693 C CA . ASP A 1 89 ? 11.211 -9.945 -3.432 1 98.12 89 ASP A CA 1
ATOM 694 C C . ASP A 1 89 ? 11.328 -9.961 -4.953 1 98.12 89 ASP A C 1
ATOM 696 O O . ASP A 1 89 ? 12.406 -10.219 -5.492 1 98.12 89 ASP A O 1
ATOM 700 N N . VAL A 1 90 ? 10.266 -9.68 -5.582 1 98.62 90 VAL A N 1
ATOM 701 C CA . VAL A 1 90 ? 10.25 -9.695 -7.039 1 98.62 90 VAL A CA 1
ATOM 702 C C . VAL A 1 90 ? 11.211 -8.641 -7.582 1 98.62 90 VAL A C 1
ATOM 704 O O . VAL A 1 90 ? 11.93 -8.883 -8.547 1 98.62 90 VAL A O 1
ATOM 707 N N . LYS A 1 91 ? 11.195 -7.492 -6.961 1 98.31 91 LYS A N 1
ATOM 708 C CA . LYS A 1 91 ? 12.125 -6.449 -7.375 1 98.31 91 LYS A CA 1
ATOM 709 C C . LYS A 1 91 ? 13.57 -6.914 -7.227 1 98.31 91 LYS A C 1
ATOM 711 O O . LYS A 1 91 ? 14.391 -6.715 -8.125 1 98.31 91 LYS A O 1
ATOM 716 N N . ARG A 1 92 ? 13.867 -7.508 -6.137 1 98.38 92 ARG A N 1
ATOM 717 C CA . ARG A 1 92 ? 15.211 -8.023 -5.902 1 98.38 92 ARG A CA 1
ATOM 718 C C . ARG A 1 92 ? 15.586 -9.062 -6.945 1 98.38 92 ARG A C 1
ATOM 720 O O . ARG A 1 92 ? 16.688 -9.039 -7.488 1 98.38 92 ARG A O 1
ATOM 727 N N . LEU A 1 93 ? 14.68 -9.953 -7.188 1 98.75 93 LEU A N 1
ATOM 728 C CA . LEU A 1 93 ? 14.914 -10.977 -8.195 1 98.75 93 LEU A CA 1
ATOM 729 C C . LEU A 1 93 ? 15.195 -10.352 -9.555 1 98.75 93 LEU A C 1
ATOM 731 O O . LEU A 1 93 ? 16.078 -10.805 -10.289 1 98.75 93 LEU A O 1
ATOM 735 N N . TYR A 1 94 ? 14.477 -9.297 -9.922 1 98.75 94 TYR A N 1
ATOM 736 C CA . TYR A 1 94 ? 14.703 -8.602 -11.18 1 98.75 94 TYR A CA 1
ATOM 737 C C . TYR A 1 94 ? 16.094 -7.969 -11.211 1 98.75 94 TYR A C 1
ATOM 739 O O . TYR A 1 94 ? 16.828 -8.133 -12.188 1 98.75 94 TYR A O 1
ATOM 747 N N . GLU A 1 95 ? 16.438 -7.316 -10.133 1 98.5 95 GLU A N 1
ATOM 748 C CA . GLU A 1 95 ? 17.672 -6.555 -10.07 1 98.5 95 GLU A CA 1
ATOM 749 C C . GLU A 1 95 ? 18.891 -7.473 -10.133 1 98.5 95 GLU A C 1
ATOM 751 O O . GLU A 1 95 ? 19.922 -7.113 -10.711 1 98.5 95 GLU A O 1
ATOM 756 N N . ASN A 1 96 ? 18.703 -8.609 -9.648 1 98.44 96 ASN A N 1
ATOM 757 C CA . ASN A 1 96 ? 19.859 -9.484 -9.617 1 98.44 96 ASN A CA 1
ATOM 758 C C . ASN A 1 96 ? 19.859 -10.453 -10.797 1 98.44 96 ASN A C 1
ATOM 760 O O . ASN A 1 96 ? 20.703 -11.344 -10.875 1 98.44 96 ASN A O 1
ATOM 764 N N . GLY A 1 97 ? 18.875 -10.359 -11.57 1 98 97 GLY A N 1
ATOM 765 C CA . GLY A 1 97 ? 18.859 -11.102 -12.82 1 98 97 GLY A CA 1
ATOM 766 C C . GLY A 1 97 ? 18.172 -12.445 -12.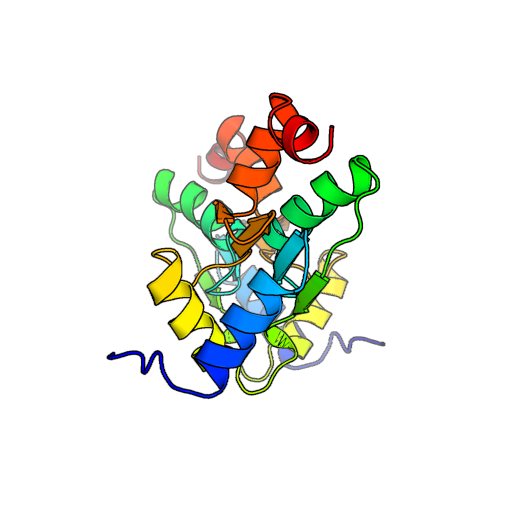703 1 98 97 GLY A C 1
ATOM 767 O O . GLY A 1 97 ? 17.969 -13.133 -13.703 1 98 97 GLY A O 1
ATOM 768 N N . THR A 1 98 ? 17.719 -12.828 -11.523 1 98.31 98 THR A N 1
ATOM 769 C CA . THR A 1 98 ? 17.125 -14.141 -11.273 1 98.31 98 THR A CA 1
ATOM 770 C C . THR A 1 98 ? 15.727 -14.227 -11.891 1 98.31 98 THR A C 1
ATOM 772 O O . THR A 1 98 ? 15.336 -15.273 -12.414 1 98.31 98 THR A O 1
ATOM 775 N N . LEU A 1 99 ? 15.047 -13.18 -11.852 1 98.5 99 LEU A N 1
ATOM 776 C CA . LEU A 1 99 ? 13.695 -13.188 -12.414 1 98.5 99 LEU A CA 1
ATOM 777 C C . LEU A 1 99 ? 13.734 -13.539 -13.898 1 98.5 99 LEU A C 1
ATOM 779 O O . LEU A 1 99 ? 12.906 -14.32 -14.375 1 98.5 99 LEU A O 1
ATOM 783 N N . GLN A 1 100 ? 14.641 -12.992 -14.57 1 98 100 GLN A N 1
ATOM 784 C CA . GLN A 1 100 ? 14.805 -13.203 -16 1 98 100 GLN A CA 1
ATOM 785 C C . GLN A 1 100 ? 15.016 -14.68 -16.328 1 98 100 GLN A C 1
ATOM 787 O O . GLN A 1 100 ? 14.539 -15.172 -17.344 1 98 100 GLN A O 1
ATOM 792 N N . ARG A 1 101 ? 15.594 -15.312 -15.406 1 97.44 101 ARG A N 1
ATOM 793 C CA . ARG A 1 101 ? 15.977 -16.703 -15.641 1 97.44 101 ARG A CA 1
ATOM 794 C C . ARG A 1 101 ? 14.75 -17.609 -15.68 1 97.44 101 ARG A C 1
ATOM 796 O O . ARG A 1 101 ? 14.781 -18.688 -16.281 1 97.44 101 ARG A O 1
ATOM 803 N N . TYR A 1 102 ? 13.664 -17.156 -15.094 1 96.69 102 TYR A N 1
ATOM 804 C CA . TYR A 1 102 ? 12.422 -17.922 -15.133 1 96.69 102 TYR A CA 1
ATOM 805 C C . TYR A 1 102 ? 11.844 -17.938 -16.547 1 96.69 102 TYR A C 1
ATOM 807 O O . TYR A 1 102 ? 10.992 -18.781 -16.859 1 96.69 102 TYR A O 1
ATOM 815 N N . PHE A 1 103 ? 12.289 -17.094 -17.406 1 96.75 103 PHE A N 1
ATOM 816 C CA . PHE A 1 103 ? 11.633 -16.922 -18.703 1 96.75 103 PHE A CA 1
ATOM 817 C C . PHE A 1 103 ? 12.625 -17.125 -19.844 1 96.75 103 PHE A C 1
ATOM 819 O O . PHE A 1 103 ? 12.336 -16.781 -20.984 1 96.75 103 PHE A O 1
ATOM 826 N N . GLN A 1 104 ? 13.828 -17.531 -19.484 1 88.25 104 GLN A N 1
ATOM 827 C CA . GLN A 1 104 ? 14.805 -17.922 -20.516 1 88.25 104 GLN A CA 1
ATOM 828 C C . GLN A 1 104 ? 14.531 -19.328 -21.016 1 88.25 104 GLN A C 1
ATOM 830 O O . GLN A 1 104 ? 13.961 -20.156 -20.312 1 88.25 104 GLN A O 1
ATOM 835 N N . MET B 1 1 ? -13.797 15.648 -10.805 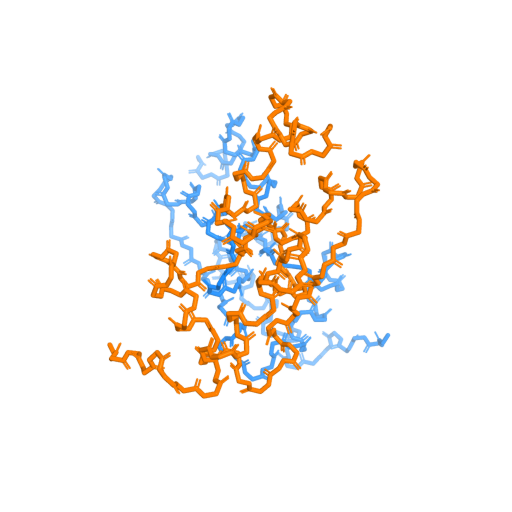1 62.12 1 MET B N 1
ATOM 836 C CA . MET B 1 1 ? -14.859 15.844 -9.828 1 62.12 1 MET B CA 1
ATOM 837 C C . MET B 1 1 ? -14.555 17.031 -8.922 1 62.12 1 MET B C 1
ATOM 839 O O . MET B 1 1 ? -13.43 17.188 -8.453 1 62.12 1 MET B O 1
ATOM 843 N N . TYR B 1 2 ? -15.391 17.984 -8.891 1 86.5 2 TYR B N 1
ATOM 844 C CA . TYR B 1 2 ? -15.258 19.219 -8.117 1 86.5 2 TYR B CA 1
ATOM 845 C C . TYR B 1 2 ? -15.312 18.922 -6.617 1 86.5 2 TYR B C 1
ATOM 847 O O . TYR B 1 2 ? -16.188 18.188 -6.156 1 86.5 2 TYR B O 1
ATOM 855 N N . VAL B 1 3 ? -14.25 19.25 -5.93 1 94.19 3 VAL B N 1
ATOM 856 C CA . VAL B 1 3 ? -14.203 19.047 -4.484 1 94.19 3 VAL B CA 1
ATOM 857 C C . VAL B 1 3 ? -14.688 20.297 -3.768 1 94.19 3 VAL B C 1
ATOM 859 O O . VAL B 1 3 ? -14.203 21.406 -4.031 1 94.19 3 VAL B O 1
ATOM 862 N N . ASN B 1 4 ? -15.773 20.203 -2.973 1 96.19 4 ASN B N 1
ATOM 863 C CA . ASN B 1 4 ? -16.25 21.297 -2.135 1 96.19 4 ASN B CA 1
ATOM 864 C C . ASN B 1 4 ? -15.344 21.516 -0.926 1 96.19 4 ASN B C 1
ATOM 866 O O . ASN B 1 4 ? -15.477 20.828 0.084 1 96.19 4 ASN B O 1
ATOM 870 N N . MET B 1 5 ? -14.594 22.547 -0.993 1 97 5 MET B N 1
ATOM 871 C CA . MET B 1 5 ? -13.594 22.797 0.038 1 97 5 MET B CA 1
ATOM 872 C C . MET B 1 5 ? -14.211 23.516 1.234 1 97 5 MET B C 1
ATOM 874 O O . MET B 1 5 ? -13.539 23.766 2.234 1 97 5 MET B O 1
ATOM 878 N N . ASP B 1 6 ? -15.484 23.719 1.189 1 97 6 ASP B N 1
ATOM 879 C CA . ASP B 1 6 ? -16.203 24.281 2.334 1 97 6 ASP B CA 1
ATOM 880 C C . ASP B 1 6 ? -17.016 23.203 3.053 1 97 6 ASP B C 1
ATOM 882 O O . ASP B 1 6 ? -17.781 23.516 3.971 1 97 6 ASP B O 1
ATOM 886 N N . SER B 1 7 ? -16.891 22.047 2.676 1 97.94 7 SER B N 1
ATOM 887 C CA . SER B 1 7 ? -17.609 20.922 3.254 1 97.94 7 SER B CA 1
ATOM 888 C C . SER B 1 7 ? -17.109 20.594 4.66 1 97.94 7 SER B C 1
ATOM 890 O O . SER B 1 7 ? -16.031 21.016 5.047 1 97.94 7 SER B O 1
ATOM 892 N N . PRO B 1 8 ? -17.875 19.797 5.41 1 98.31 8 PRO B N 1
ATOM 893 C CA . PRO B 1 8 ? -17.406 19.344 6.723 1 98.31 8 PRO B CA 1
ATOM 894 C C . PRO B 1 8 ? -16.156 18.484 6.637 1 98.31 8 PRO B C 1
ATOM 896 O O . PRO B 1 8 ? -15.32 18.516 7.547 1 98.31 8 PRO B O 1
ATOM 899 N N . HIS B 1 9 ? -15.992 17.781 5.57 1 98.56 9 HIS B N 1
ATOM 900 C CA . HIS B 1 9 ? -14.797 16.969 5.379 1 98.56 9 HIS B CA 1
ATOM 901 C C . HIS B 1 9 ? -13.555 17.844 5.219 1 98.56 9 HIS B C 1
ATOM 903 O O . HIS B 1 9 ? -12.508 17.547 5.797 1 98.56 9 HIS B O 1
ATOM 909 N N . ALA B 1 10 ? -13.719 18.891 4.387 1 98.69 10 ALA B N 1
ATOM 910 C CA . ALA B 1 10 ? -12.609 19.828 4.223 1 98.69 10 ALA B CA 1
ATOM 911 C C . ALA B 1 10 ? -12.258 20.5 5.551 1 98.69 10 ALA B C 1
ATOM 913 O O . ALA B 1 10 ? -11.078 20.656 5.879 1 98.69 10 ALA B O 1
ATOM 914 N N . GLN B 1 11 ? -13.211 20.828 6.285 1 98.69 11 GLN B N 1
ATOM 915 C CA . GLN B 1 11 ? -12.992 21.438 7.59 1 98.69 11 GLN B CA 1
ATOM 916 C C . GLN B 1 11 ? -12.273 20.469 8.531 1 98.69 11 GLN B C 1
ATOM 918 O O . GLN B 1 11 ? -11.367 20.875 9.266 1 98.69 11 GLN B O 1
ATOM 923 N N . PHE B 1 12 ? -12.758 19.234 8.531 1 98.88 12 PHE B N 1
ATOM 924 C CA . PHE B 1 12 ? -12.125 18.219 9.367 1 98.88 12 PHE B CA 1
ATOM 925 C C . PHE B 1 12 ? -10.641 18.109 9.039 1 98.88 12 PHE B C 1
ATOM 927 O O . PHE B 1 12 ? -9.797 18.094 9.938 1 98.88 12 PHE B O 1
ATOM 934 N N . VAL B 1 13 ? -10.289 18.031 7.766 1 98.88 13 VAL B N 1
ATOM 935 C CA . VAL B 1 13 ? -8.898 17.891 7.332 1 98.88 13 VAL B CA 1
ATOM 936 C C . VAL B 1 13 ? -8.094 19.094 7.777 1 98.88 13 VAL B C 1
ATOM 938 O O . VAL B 1 13 ? -7.027 18.953 8.391 1 98.88 13 VAL B O 1
ATOM 941 N N . ARG B 1 14 ? -8.617 20.266 7.586 1 98.69 14 ARG B N 1
ATOM 942 C CA . ARG B 1 14 ? -7.918 21.5 7.953 1 98.69 14 ARG B CA 1
ATOM 943 C C . ARG B 1 14 ? -7.715 21.594 9.461 1 98.69 14 ARG B C 1
ATOM 945 O O . ARG B 1 14 ? -6.621 21.922 9.93 1 98.69 14 ARG B O 1
ATOM 952 N N . ASP B 1 15 ? -8.75 21.297 10.18 1 98.88 15 ASP B N 1
ATOM 953 C CA . ASP B 1 15 ? -8.656 21.359 11.633 1 98.88 15 ASP B CA 1
ATOM 954 C C . ASP B 1 15 ? -7.617 20.375 12.156 1 98.88 15 ASP B C 1
ATOM 956 O O . ASP B 1 15 ? -6.848 20.703 13.062 1 98.88 15 ASP B O 1
ATOM 960 N N . THR B 1 16 ? -7.691 19.188 11.625 1 98.88 16 THR B N 1
ATOM 961 C CA . THR B 1 16 ? -6.742 18.172 12.055 1 98.88 16 THR B CA 1
ATOM 962 C C . THR B 1 16 ? -5.309 18.641 11.812 1 98.88 16 THR B C 1
ATOM 964 O O . THR B 1 16 ? -4.465 18.547 12.711 1 98.88 16 THR B O 1
ATOM 967 N N . ILE B 1 17 ? -5.086 19.156 10.617 1 98.75 17 ILE B N 1
ATOM 968 C CA . ILE B 1 17 ? -3.758 19.609 10.219 1 98.75 17 ILE B CA 1
ATOM 969 C C . ILE B 1 17 ? -3.324 20.781 11.086 1 98.75 17 ILE B C 1
ATOM 971 O O . ILE B 1 17 ? -2.178 20.844 11.539 1 98.75 17 ILE B O 1
ATOM 975 N N . ASN B 1 18 ? -4.223 21.656 11.383 1 98.56 18 ASN B N 1
ATOM 976 C CA . ASN B 1 18 ? -3.895 22.891 12.086 1 98.56 18 ASN B CA 1
ATOM 977 C C . ASN B 1 18 ? -3.768 22.656 13.594 1 98.56 18 ASN B C 1
ATOM 979 O O . ASN B 1 18 ? -3.025 23.359 14.273 1 98.56 18 ASN B O 1
ATOM 983 N N . ASN B 1 19 ? -4.395 21.672 14.109 1 98.62 19 ASN B N 1
ATOM 984 C CA . ASN B 1 19 ? -4.477 21.516 15.562 1 98.62 19 ASN B CA 1
ATOM 985 C C . ASN B 1 19 ? -3.463 20.484 16.078 1 98.62 19 ASN B C 1
ATOM 987 O O . ASN B 1 19 ? -3.393 20.234 17.266 1 98.62 19 ASN B O 1
ATOM 991 N N . ASN B 1 20 ? -2.705 19.859 15.234 1 98.75 20 ASN B N 1
ATOM 992 C CA . ASN B 1 20 ? -1.724 18.844 15.617 1 98.75 20 ASN B CA 1
ATOM 993 C C . ASN B 1 20 ? -0.376 19.094 14.945 1 98.75 20 ASN B C 1
ATOM 995 O O . ASN B 1 20 ? -0.322 19.5 13.781 1 98.75 20 ASN B O 1
ATOM 999 N N . LYS B 1 21 ? 0.642 18.938 15.633 1 98.38 21 LYS B N 1
ATOM 1000 C CA . LYS B 1 21 ? 1.982 19.203 15.117 1 98.38 21 LYS B CA 1
ATOM 1001 C C . LYS B 1 21 ? 2.336 18.266 13.977 1 98.38 21 LYS B C 1
ATOM 1003 O O . LYS B 1 21 ? 2.824 18.703 12.93 1 98.38 21 LYS B O 1
ATOM 1008 N N . VAL B 1 22 ? 2.119 16.922 14.203 1 98.88 22 VAL B N 1
ATOM 1009 C CA . VAL B 1 22 ? 2.371 15.906 13.195 1 98.88 22 VAL B CA 1
ATOM 1010 C C . VAL B 1 22 ? 1.073 15.172 12.859 1 98.88 22 VAL B C 1
ATOM 1012 O O . VAL B 1 22 ? 0.42 14.625 13.75 1 98.88 22 VAL B O 1
ATOM 1015 N N . VAL B 1 23 ? 0.642 15.211 11.586 1 98.94 23 VAL B N 1
ATOM 1016 C CA . VAL B 1 23 ? -0.565 14.523 11.133 1 98.94 23 VAL B CA 1
ATOM 1017 C C . VAL B 1 23 ? -0.223 13.586 9.977 1 98.94 23 VAL B C 1
ATOM 1019 O O . VAL B 1 23 ? 0.492 13.969 9.047 1 98.94 23 VAL B O 1
ATOM 1022 N N . ILE B 1 24 ? -0.679 12.383 10.031 1 98.94 24 ILE B N 1
ATOM 1023 C CA . ILE B 1 24 ? -0.542 11.422 8.938 1 98.94 24 ILE B CA 1
ATOM 1024 C C . ILE B 1 24 ? -1.919 10.891 8.539 1 98.94 24 ILE B C 1
ATOM 1026 O O . ILE B 1 24 ? -2.582 10.219 9.336 1 98.94 24 ILE B O 1
ATOM 1030 N N . PHE B 1 25 ? -2.361 11.227 7.367 1 98.94 25 PHE B N 1
ATOM 1031 C CA . PHE B 1 25 ? -3.479 10.5 6.777 1 98.94 25 PHE B CA 1
ATOM 1032 C C . PHE B 1 25 ? -3.006 9.18 6.176 1 98.94 25 PHE B C 1
ATOM 1034 O O . PHE B 1 25 ? -2.135 9.164 5.305 1 98.94 25 PHE B O 1
ATOM 1041 N N . SER B 1 26 ? -3.57 8.141 6.605 1 98.62 26 SER B N 1
ATOM 1042 C CA . SER B 1 26 ? -3.006 6.805 6.438 1 98.62 26 SER B CA 1
ATOM 1043 C C . SER B 1 26 ? -4.09 5.785 6.109 1 98.62 26 SER B C 1
ATOM 1045 O O . SER B 1 26 ? -5.273 6.129 6.051 1 98.62 26 SER B O 1
ATOM 1047 N N . LYS B 1 27 ? -3.652 4.602 5.785 1 96.75 27 LYS B N 1
ATOM 1048 C CA . LYS B 1 27 ? -4.449 3.379 5.777 1 96.75 27 LYS B CA 1
ATOM 1049 C C . LYS B 1 27 ? -3.723 2.244 6.488 1 96.75 27 LYS B C 1
ATOM 1051 O O . LYS B 1 27 ? -2.496 2.146 6.422 1 96.75 27 LYS B O 1
ATOM 1056 N N . THR B 1 28 ? -4.512 1.366 7.117 1 94.75 28 THR B N 1
ATOM 1057 C CA . THR B 1 28 ? -3.928 0.374 8.016 1 94.75 28 THR B CA 1
ATOM 1058 C C . THR B 1 28 ? -3.129 -0.662 7.227 1 94.75 28 THR B C 1
ATOM 1060 O O . THR B 1 28 ? -2.176 -1.245 7.75 1 94.75 28 THR B O 1
ATOM 1063 N N . TYR B 1 29 ? -3.449 -0.792 6.023 1 89 29 TYR B N 1
ATOM 1064 C CA . TYR B 1 29 ? -2.885 -1.902 5.266 1 89 29 TYR B CA 1
ATOM 1065 C C . TYR B 1 29 ? -1.704 -1.439 4.422 1 89 29 TYR B C 1
ATOM 1067 O O . TYR B 1 29 ? -1.071 -2.244 3.732 1 89 29 TYR B O 1
ATOM 1075 N N . CYS B 1 30 ? -1.398 -0.235 4.414 1 94.31 30 CYS B N 1
ATOM 1076 C CA . CYS B 1 30 ? -0.513 0.332 3.4 1 94.31 30 CYS B CA 1
ATOM 1077 C C . CYS B 1 30 ? 0.928 0.368 3.896 1 94.31 30 CYS B C 1
ATOM 1079 O O . CYS B 1 30 ? 1.235 1.048 4.875 1 94.31 30 CYS B O 1
ATOM 1081 N N . PRO B 1 31 ? 1.862 -0.205 3.201 1 93.19 31 PRO B N 1
ATOM 1082 C CA . PRO B 1 31 ? 3.252 -0.274 3.66 1 93.19 31 PRO B CA 1
ATOM 1083 C C . PRO B 1 31 ? 3.945 1.086 3.65 1 93.19 31 PRO B C 1
ATOM 1085 O O . PRO B 1 31 ? 4.789 1.358 4.508 1 93.19 31 PRO B O 1
ATOM 1088 N N . TYR B 1 32 ? 3.602 1.887 2.762 1 96 32 TYR B N 1
ATOM 1089 C CA . TYR B 1 32 ? 4.168 3.23 2.738 1 96 32 TYR B CA 1
ATOM 1090 C C . TYR B 1 32 ? 3.713 4.035 3.949 1 96 32 TYR B C 1
ATOM 1092 O O . TYR B 1 32 ? 4.461 4.871 4.465 1 96 32 TYR B O 1
ATOM 1100 N N . CYS B 1 33 ? 2.477 3.787 4.301 1 98 33 CYS B N 1
ATOM 1101 C CA . CYS B 1 33 ? 1.994 4.406 5.531 1 98 33 CYS B CA 1
ATOM 1102 C C . CYS B 1 33 ? 2.811 3.943 6.73 1 98 33 CYS B C 1
ATOM 1104 O O . CYS B 1 33 ? 3.219 4.758 7.562 1 98 33 CYS B O 1
ATOM 1106 N N . SER B 1 34 ? 3.104 2.711 6.836 1 97 34 SER B N 1
ATOM 1107 C CA . SER B 1 34 ? 3.951 2.193 7.906 1 97 34 SER B CA 1
ATOM 1108 C C . SER B 1 34 ? 5.348 2.801 7.848 1 97 34 SER B C 1
ATOM 1110 O O . SER B 1 34 ? 5.926 3.143 8.883 1 97 34 SER B O 1
ATOM 1112 N N . MET B 1 35 ? 5.809 2.889 6.723 1 96.69 35 MET B N 1
ATOM 1113 C CA . MET B 1 35 ? 7.129 3.469 6.512 1 96.69 35 MET B CA 1
ATOM 1114 C C . MET B 1 35 ? 7.191 4.895 7.051 1 96.69 35 MET B C 1
ATOM 1116 O O . MET B 1 35 ? 8.148 5.262 7.734 1 96.69 35 MET B O 1
ATOM 1120 N N . ALA B 1 36 ? 6.223 5.66 6.723 1 98.5 36 ALA B N 1
ATOM 1121 C CA . ALA B 1 36 ? 6.18 7.035 7.219 1 98.5 36 ALA B CA 1
ATOM 1122 C C . ALA B 1 36 ? 6.121 7.062 8.742 1 98.5 36 ALA B C 1
ATOM 1124 O O . ALA B 1 36 ? 6.918 7.75 9.391 1 98.5 36 ALA B O 1
ATOM 1125 N N . LYS B 1 37 ? 5.188 6.332 9.266 1 98.69 37 LYS B N 1
ATOM 1126 C CA . LYS B 1 37 ? 5 6.309 10.719 1 98.69 37 LYS B CA 1
ATOM 1127 C C . LYS B 1 37 ? 6.285 5.895 11.43 1 98.69 37 LYS B C 1
ATOM 1129 O O . LYS B 1 37 ? 6.609 6.43 12.492 1 98.69 37 LYS B O 1
ATOM 1134 N N . GLU B 1 38 ? 6.977 5.02 10.914 1 98.56 38 GLU B N 1
ATOM 1135 C CA . GLU B 1 38 ? 8.188 4.48 11.523 1 98.56 38 GLU B CA 1
ATOM 1136 C C . GLU B 1 38 ? 9.234 5.574 11.734 1 98.56 38 GLU B C 1
ATOM 1138 O O . GLU B 1 38 ? 9.93 5.582 12.75 1 98.56 38 GLU B O 1
ATOM 1143 N N . GLN B 1 39 ? 9.375 6.465 10.805 1 98.56 39 GLN B N 1
ATOM 1144 C CA . GLN B 1 39 ? 10.383 7.504 10.938 1 98.56 39 GLN B CA 1
ATOM 1145 C C . GLN B 1 39 ? 10.086 8.414 12.133 1 98.56 39 GLN B C 1
ATOM 1147 O O . GLN B 1 39 ? 11 8.789 12.875 1 98.56 39 GLN B O 1
ATOM 1152 N N . PHE B 1 40 ? 8.852 8.758 12.336 1 98.69 40 PHE B N 1
ATOM 1153 C CA . PHE B 1 40 ? 8.461 9.609 13.453 1 98.69 40 PHE B CA 1
ATOM 1154 C C . PHE B 1 40 ? 8.594 8.859 14.773 1 98.69 40 PHE B C 1
ATOM 1156 O O . PHE B 1 40 ? 8.945 9.453 15.797 1 98.69 40 PHE B O 1
ATOM 1163 N N . ARG B 1 41 ? 8.312 7.582 14.727 1 98.38 41 ARG B N 1
ATOM 1164 C CA . ARG B 1 41 ? 8.523 6.766 15.922 1 98.38 41 ARG B CA 1
ATOM 1165 C C . ARG B 1 41 ? 9.992 6.762 16.328 1 98.38 41 ARG B C 1
ATOM 1167 O O . ARG B 1 41 ? 10.305 6.879 17.516 1 98.38 41 ARG B O 1
ATOM 1174 N N . LYS B 1 42 ? 10.852 6.645 15.422 1 98 42 LYS B N 1
ATOM 1175 C CA . LYS B 1 42 ? 12.281 6.641 15.695 1 98 42 LYS B CA 1
ATOM 1176 C C . LYS B 1 42 ? 12.719 7.941 16.359 1 98 42 LYS B C 1
ATOM 1178 O O . LYS B 1 42 ? 13.656 7.953 17.156 1 98 42 LYS B O 1
ATOM 1183 N N . LEU B 1 43 ? 12.039 8.984 15.992 1 97.81 43 LEU B N 1
ATOM 1184 C CA . LEU B 1 43 ? 12.359 10.297 16.547 1 97.81 43 LEU B CA 1
ATOM 1185 C C . LEU B 1 43 ? 11.641 10.516 17.875 1 97.81 43 LEU B C 1
ATOM 1187 O O . LEU B 1 43 ? 11.797 11.57 18.5 1 97.81 43 LEU B O 1
ATOM 1191 N N . ASN B 1 44 ? 10.781 9.57 18.234 1 97.38 44 ASN B N 1
ATOM 1192 C CA . ASN B 1 44 ? 9.984 9.688 19.453 1 97.38 44 ASN B CA 1
ATOM 1193 C C . ASN B 1 44 ? 9.07 10.906 19.406 1 97.38 44 ASN B C 1
ATOM 1195 O O . ASN B 1 44 ? 8.984 11.656 20.375 1 97.38 44 ASN B O 1
ATOM 1199 N N . VAL B 1 45 ? 8.477 11.109 18.297 1 97.12 45 VAL B N 1
ATOM 1200 C CA . VAL B 1 45 ? 7.547 12.211 18.109 1 97.12 45 VAL B CA 1
ATOM 1201 C C . VAL B 1 45 ? 6.113 11.68 18.109 1 97.12 45 VAL B C 1
ATOM 1203 O O . VAL B 1 45 ? 5.836 10.641 17.5 1 97.12 45 VAL B O 1
ATOM 1206 N N . GLU B 1 46 ? 5.258 12.367 18.828 1 97.31 46 GLU B N 1
ATOM 1207 C CA . GLU B 1 46 ? 3.844 12 18.812 1 97.31 46 GLU B CA 1
ATOM 1208 C C . GLU B 1 46 ? 3.201 12.344 17.469 1 97.31 46 GLU B C 1
ATOM 1210 O O . GLU B 1 46 ? 3.432 13.43 16.922 1 97.31 46 GLU B O 1
ATOM 1215 N N . MET B 1 47 ? 2.357 11.484 16.969 1 98.31 47 MET B N 1
ATOM 1216 C CA . MET B 1 47 ? 1.668 11.664 15.688 1 98.31 47 MET B CA 1
ATOM 1217 C C . MET B 1 47 ? 0.158 11.555 15.867 1 98.31 47 MET B C 1
ATOM 1219 O O . MET B 1 47 ? -0.32 10.75 16.672 1 98.31 47 MET B O 1
ATOM 1223 N N . THR B 1 48 ? -0.516 12.336 15.156 1 98.88 48 THR B N 1
ATOM 1224 C CA . THR B 1 48 ? -1.938 12.109 14.93 1 98.88 48 THR B CA 1
ATOM 1225 C C . THR B 1 48 ? -2.164 11.359 13.625 1 98.88 48 THR B C 1
ATOM 1227 O O . THR B 1 48 ? -1.827 11.852 12.547 1 98.88 48 THR B O 1
ATOM 1230 N N . VAL B 1 49 ? -2.715 10.203 13.773 1 98.88 49 VAL B N 1
ATOM 1231 C CA . VAL B 1 49 ? -2.91 9.352 12.609 1 98.88 49 VAL B CA 1
ATOM 1232 C C . VAL B 1 49 ? -4.402 9.211 12.32 1 98.88 49 VAL B C 1
ATOM 1234 O O . VAL B 1 49 ? -5.184 8.867 13.211 1 98.88 49 VAL B O 1
ATOM 1237 N N . ILE B 1 50 ? -4.746 9.508 11.078 1 98.94 50 ILE B N 1
ATOM 1238 C CA . ILE B 1 50 ? -6.113 9.297 10.609 1 98.94 50 ILE B CA 1
ATOM 1239 C C . ILE B 1 50 ? -6.148 8.117 9.641 1 98.94 50 ILE B C 1
ATOM 1241 O O . ILE B 1 50 ? -5.742 8.25 8.484 1 98.94 50 ILE B O 1
ATOM 1245 N N . GLU B 1 51 ? -6.684 7.012 10.188 1 98.62 51 GLU B N 1
ATOM 1246 C CA . GLU B 1 51 ? -6.82 5.844 9.328 1 98.62 51 GLU B CA 1
ATOM 1247 C C . GLU B 1 51 ? -8.07 5.938 8.461 1 98.62 51 GLU B C 1
ATOM 1249 O O . GLU B 1 51 ? -9.172 5.613 8.906 1 98.62 51 GLU B O 1
ATOM 1254 N N . LEU B 1 52 ? -7.855 6.254 7.176 1 98.44 52 LEU B N 1
ATOM 1255 C CA . LEU B 1 52 ? -8.969 6.562 6.281 1 98.44 52 LEU B CA 1
ATOM 1256 C C . LEU B 1 52 ? -9.805 5.316 6.004 1 98.44 52 LEU B C 1
ATOM 1258 O O . LEU B 1 52 ? -11.023 5.402 5.855 1 98.44 52 LEU B O 1
ATOM 1262 N N . ASP B 1 53 ? -9.117 4.113 5.945 1 94.56 53 ASP B N 1
ATOM 1263 C CA . ASP B 1 53 ? -9.812 2.881 5.574 1 94.56 53 ASP B CA 1
ATOM 1264 C C . ASP B 1 53 ? -10.773 2.443 6.672 1 94.56 53 ASP B C 1
ATOM 1266 O O . ASP B 1 53 ? -11.633 1.584 6.449 1 94.56 53 ASP B O 1
ATOM 1270 N N . LEU B 1 54 ? -10.688 3.072 7.859 1 97.31 54 LEU B N 1
ATOM 1271 C CA . LEU B 1 54 ? -11.57 2.742 8.969 1 97.31 54 LEU B CA 1
ATOM 1272 C C . LEU B 1 54 ? -12.711 3.752 9.07 1 97.31 54 LEU B C 1
ATOM 1274 O O . LEU B 1 54 ? -13.508 3.699 10.016 1 97.31 54 LEU B O 1
ATOM 1278 N N . ARG B 1 55 ? -12.758 4.629 8.109 1 97.62 55 ARG B N 1
ATOM 1279 C CA . ARG B 1 55 ? -13.789 5.664 8.109 1 97.62 55 ARG B CA 1
ATOM 1280 C C . ARG B 1 55 ? -14.766 5.473 6.957 1 97.62 55 ARG B C 1
ATOM 1282 O O . ARG B 1 55 ? -14.375 5.023 5.875 1 97.62 55 ARG B O 1
ATOM 1289 N N . SER B 1 56 ? -15.992 5.949 7.137 1 97.62 56 SER B N 1
ATOM 1290 C CA . SER B 1 56 ? -17.016 5.855 6.098 1 97.62 56 SER B CA 1
ATOM 1291 C C . SER B 1 56 ? -16.859 6.965 5.062 1 97.62 56 SER B C 1
ATOM 1293 O O . SER B 1 56 ? -17.406 6.875 3.961 1 97.62 56 SER B O 1
ATOM 1295 N N . ASP B 1 57 ? -16.141 8.055 5.426 1 97.88 57 ASP B N 1
ATOM 1296 C CA . ASP B 1 57 ? -16 9.203 4.535 1 97.88 57 ASP B CA 1
ATOM 1297 C C . ASP B 1 57 ? -14.594 9.281 3.953 1 97.88 57 ASP B C 1
ATOM 1299 O O . ASP B 1 57 ? -14.078 10.375 3.693 1 97.88 57 ASP B O 1
ATOM 1303 N N . ALA B 1 58 ? -13.992 8.117 3.793 1 97.38 58 ALA B N 1
ATOM 1304 C CA . ALA B 1 58 ? -12.609 8.039 3.311 1 97.38 58 ALA B CA 1
ATOM 1305 C C . ALA B 1 58 ? -12.477 8.711 1.945 1 97.38 58 ALA B C 1
ATOM 1307 O O . ALA B 1 58 ? -11.531 9.469 1.713 1 97.38 58 ALA B O 1
ATOM 1308 N N . ASP B 1 59 ? -13.398 8.484 1.026 1 96.38 59 ASP B N 1
ATOM 1309 C CA . ASP B 1 59 ? -13.305 9.008 -0.333 1 96.38 59 ASP B CA 1
ATOM 1310 C C . ASP B 1 59 ? -13.383 10.539 -0.337 1 96.38 59 ASP B C 1
ATOM 1312 O O . ASP B 1 59 ? -12.648 11.195 -1.079 1 96.38 59 ASP B O 1
ATOM 1316 N N . GLU B 1 60 ? -14.234 11.031 0.487 1 97.81 60 GLU B N 1
ATOM 1317 C CA . GLU B 1 60 ? -14.359 12.477 0.588 1 97.81 60 GLU B CA 1
ATOM 1318 C C . GLU B 1 60 ? -13.094 13.102 1.167 1 97.81 60 GLU B C 1
ATOM 1320 O O . GLU B 1 60 ? -12.617 14.133 0.681 1 97.81 60 GLU B O 1
ATOM 1325 N N . LEU B 1 61 ? -12.547 12.445 2.146 1 98.56 61 LEU B N 1
ATOM 1326 C CA . LEU B 1 61 ? -11.328 12.961 2.762 1 98.56 61 LEU B CA 1
ATOM 1327 C C . LEU B 1 61 ? -10.164 12.906 1.783 1 98.56 61 LEU B C 1
ATOM 1329 O O . LEU B 1 61 ? -9.375 13.852 1.693 1 98.56 61 LEU B O 1
ATOM 1333 N N . GLN B 1 62 ? -10.125 11.844 1.062 1 97.94 62 GLN B N 1
ATOM 1334 C CA . GLN B 1 62 ? -9.047 11.727 0.08 1 97.94 62 GLN B CA 1
ATOM 1335 C C . GLN B 1 62 ? -9.203 12.766 -1.031 1 97.94 62 GLN B C 1
ATOM 1337 O O . GLN 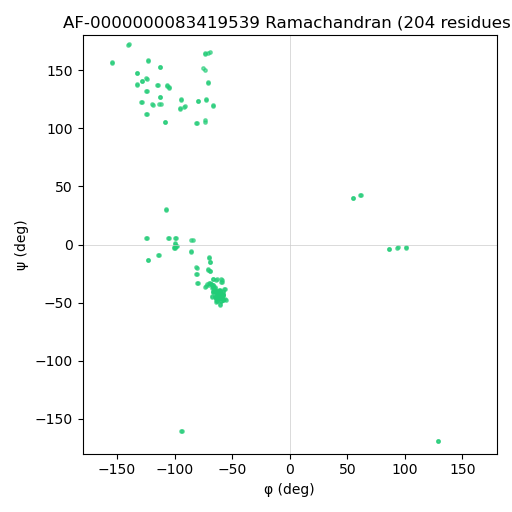B 1 62 ? -8.211 13.25 -1.576 1 97.94 62 GLN B O 1
ATOM 1342 N N . ALA B 1 63 ? -10.414 13.078 -1.396 1 98.06 63 ALA B N 1
ATOM 1343 C CA . ALA B 1 63 ? -10.633 14.133 -2.385 1 98.06 63 ALA B CA 1
ATOM 1344 C C . ALA B 1 63 ? -10.109 15.477 -1.884 1 98.06 63 ALA B C 1
ATOM 1346 O O . ALA B 1 63 ? -9.453 16.203 -2.627 1 98.06 63 ALA B O 1
ATOM 1347 N N . VAL B 1 64 ? -10.367 15.75 -0.654 1 98.62 64 VAL B N 1
ATOM 1348 C CA . VAL B 1 64 ? -9.883 16.984 -0.037 1 98.62 64 VAL B CA 1
ATOM 1349 C C . VAL B 1 64 ? -8.352 16.984 -0.026 1 98.62 64 VAL B C 1
ATOM 1351 O O . VAL B 1 64 ? -7.727 17.984 -0.405 1 98.62 64 VAL B O 1
ATOM 1354 N N . LEU B 1 65 ? -7.789 15.852 0.361 1 98.62 65 LEU B N 1
ATOM 1355 C CA . LEU B 1 65 ? -6.336 15.727 0.368 1 98.62 65 LEU B CA 1
ATOM 1356 C C . LEU B 1 65 ? -5.766 15.922 -1.034 1 98.62 65 LEU B C 1
ATOM 1358 O O . LEU B 1 65 ? -4.715 16.547 -1.201 1 98.62 65 LEU B O 1
ATOM 1362 N N . GLY B 1 66 ? -6.469 15.367 -1.967 1 98.38 66 GLY B N 1
ATOM 1363 C CA . GLY B 1 66 ? -6.055 15.562 -3.348 1 98.38 66 GLY B CA 1
ATOM 1364 C C . GLY B 1 66 ? -5.984 17.016 -3.746 1 98.38 66 GLY B C 1
ATOM 1365 O O . GLY B 1 66 ? -5.039 17.438 -4.418 1 98.38 66 GLY B O 1
ATOM 1366 N N . GLU B 1 67 ? -6.938 17.75 -3.365 1 98.12 67 GLU B N 1
ATOM 1367 C CA . GLU B 1 67 ? -6.957 19.172 -3.658 1 98.12 67 GLU B CA 1
ATOM 1368 C C . GLU B 1 67 ? -5.82 19.906 -2.949 1 98.12 67 GLU B C 1
ATOM 1370 O O . GLU B 1 67 ? -5.195 20.797 -3.523 1 98.12 67 GLU B O 1
ATOM 1375 N N . LEU B 1 68 ? -5.531 19.5 -1.8 1 98 68 LEU B N 1
ATOM 1376 C CA . LEU B 1 68 ? -4.562 20.219 -0.965 1 98 68 LEU B CA 1
ATOM 1377 C C . LEU B 1 68 ? -3.137 19.859 -1.365 1 98 68 LEU B C 1
ATOM 1379 O O . LEU B 1 68 ? -2.234 20.688 -1.271 1 98 68 LEU B O 1
ATOM 1383 N N . THR B 1 69 ? -2.957 18.625 -1.802 1 98.19 69 THR B N 1
ATOM 1384 C CA . THR B 1 69 ? -1.578 18.156 -1.89 1 98.19 69 THR B CA 1
ATOM 1385 C C . THR B 1 69 ? -1.247 17.703 -3.311 1 98.19 69 THR B C 1
ATOM 1387 O O . THR B 1 69 ? -0.091 17.422 -3.621 1 98.19 69 THR B O 1
ATOM 1390 N N . GLY B 1 70 ? -2.227 17.531 -4.168 1 97.25 70 GLY B N 1
ATOM 1391 C CA . GLY B 1 70 ? -1.973 17.219 -5.562 1 97.25 70 GLY B CA 1
ATOM 1392 C C . GLY B 1 70 ? -2.154 15.742 -5.883 1 97.25 70 GLY B C 1
ATOM 1393 O O . GLY B 1 70 ? -2.01 15.328 -7.035 1 97.25 70 GLY B O 1
ATOM 1394 N N . ALA B 1 71 ? -2.463 14.953 -4.816 1 95.69 71 ALA B N 1
ATOM 1395 C CA . ALA B 1 71 ? -2.705 13.539 -5.055 1 95.69 71 ALA B CA 1
ATOM 1396 C C . ALA B 1 71 ? -3.613 12.945 -3.98 1 95.69 71 ALA B C 1
ATOM 1398 O O . ALA B 1 71 ? -3.635 13.43 -2.844 1 95.69 71 ALA B O 1
ATOM 1399 N N . ARG B 1 72 ? -4.273 11.867 -4.285 1 95 72 ARG B N 1
ATOM 1400 C CA . ARG B 1 72 ? -5.23 11.234 -3.385 1 95 72 ARG B CA 1
ATOM 1401 C C . ARG B 1 72 ? -4.602 10.039 -2.676 1 95 72 ARG B C 1
ATOM 1403 O O . ARG B 1 72 ? -5.266 9.359 -1.891 1 95 72 ARG B O 1
ATOM 1410 N N . THR B 1 73 ? -3.279 9.773 -2.965 1 94.75 73 THR B N 1
ATOM 1411 C CA . THR B 1 73 ? -2.594 8.625 -2.377 1 94.75 73 THR B CA 1
ATOM 1412 C C . THR B 1 73 ? -2.285 8.875 -0.904 1 94.75 73 THR B C 1
ATOM 1414 O O . THR B 1 73 ? -2.393 10.008 -0.426 1 94.75 73 THR B O 1
ATOM 1417 N N . VAL B 1 74 ? -1.974 7.828 -0.196 1 97.06 74 VAL B N 1
ATOM 1418 C CA . VAL B 1 74 ? -1.533 7.895 1.194 1 97.06 74 VAL B CA 1
ATOM 1419 C C . VAL B 1 74 ? -0.163 7.234 1.335 1 97.06 74 VAL B C 1
ATOM 1421 O O . VAL B 1 74 ? 0.247 6.453 0.473 1 97.06 74 VAL B O 1
ATOM 1424 N N . PRO B 1 75 ? 0.475 7.555 2.25 1 98.38 75 PRO B N 1
ATOM 1425 C CA . PRO B 1 75 ? 0.204 8.555 3.283 1 98.38 75 PRO B CA 1
ATOM 1426 C C . PRO B 1 75 ? 0.39 9.984 2.781 1 98.38 75 PRO B C 1
ATOM 1428 O O . PRO B 1 75 ? 1.129 10.219 1.82 1 98.38 75 PRO B O 1
ATOM 1431 N N . ARG B 1 76 ? -0.344 10.891 3.385 1 98.88 76 ARG B N 1
ATOM 1432 C CA . ARG B 1 76 ? -0.066 12.32 3.305 1 98.88 76 ARG B CA 1
ATOM 1433 C C . ARG B 1 76 ? 0.355 12.875 4.66 1 98.88 76 ARG B C 1
ATOM 1435 O O . ARG B 1 76 ? -0.422 12.844 5.617 1 98.88 76 ARG B O 1
ATOM 1442 N N . CYS B 1 77 ? 1.508 13.422 4.719 1 98.94 77 CYS B N 1
ATOM 1443 C CA . CYS B 1 77 ? 2.088 13.789 6.004 1 98.94 77 CYS B CA 1
ATOM 1444 C C . CYS B 1 77 ? 2.24 15.305 6.121 1 98.94 77 CYS B C 1
ATOM 1446 O O . CYS B 1 77 ? 2.711 15.953 5.188 1 98.94 77 CYS B O 1
ATOM 1448 N N . PHE B 1 78 ? 1.9 15.758 7.238 1 98.94 78 PHE B N 1
ATOM 1449 C CA . PHE B 1 78 ? 1.971 17.172 7.543 1 98.94 78 PHE B CA 1
ATOM 1450 C C . PHE B 1 78 ? 2.734 17.422 8.836 1 98.94 78 PHE B C 1
ATOM 1452 O O . PHE B 1 78 ? 2.586 16.656 9.805 1 98.94 78 PHE B O 1
ATOM 1459 N N . ILE B 1 79 ? 3.531 18.469 8.867 1 98.81 79 ILE B N 1
ATOM 1460 C CA . ILE B 1 79 ? 4.172 18.969 10.07 1 98.81 79 ILE B CA 1
ATOM 1461 C C . ILE B 1 79 ? 3.91 20.469 10.203 1 98.81 79 ILE B C 1
ATOM 1463 O O . ILE B 1 79 ? 4.18 21.234 9.281 1 98.81 79 ILE B O 1
ATOM 1467 N N . ASN B 1 80 ? 3.346 20.797 11.281 1 98.12 80 ASN B N 1
ATOM 1468 C CA . ASN B 1 80 ? 3.051 22.203 11.539 1 98.12 80 ASN B CA 1
ATOM 1469 C C . ASN B 1 80 ? 2.225 22.812 10.406 1 98.12 80 ASN B C 1
ATOM 1471 O O . ASN B 1 80 ? 2.551 23.891 9.906 1 98.12 80 ASN B O 1
ATOM 1475 N N . GLY B 1 81 ? 1.301 22.031 9.922 1 98.56 81 GLY B N 1
ATOM 1476 C CA . GLY B 1 81 ? 0.349 22.547 8.953 1 98.56 81 GLY B CA 1
ATOM 1477 C C . GLY B 1 81 ? 0.855 22.469 7.523 1 98.56 81 GLY B C 1
ATOM 1478 O O . GLY B 1 81 ? 0.119 22.766 6.578 1 98.56 81 GLY B O 1
ATOM 1479 N N . LYS B 1 82 ? 2.074 22.047 7.328 1 98.44 82 LYS B N 1
ATOM 1480 C CA . LYS B 1 82 ? 2.68 22 6 1 98.44 82 LYS B CA 1
ATOM 1481 C C . LYS B 1 82 ? 2.783 20.562 5.488 1 98.44 82 LYS B C 1
ATOM 1483 O O . LYS B 1 82 ? 3.191 19.656 6.227 1 98.44 82 LYS B O 1
ATOM 1488 N N . PHE B 1 83 ? 2.451 20.406 4.242 1 98.88 83 PHE B N 1
ATOM 1489 C CA . PHE B 1 83 ? 2.588 19.109 3.592 1 98.88 83 PHE B CA 1
ATOM 1490 C C . PHE B 1 83 ? 4.055 18.781 3.334 1 98.88 83 PHE B C 1
ATOM 1492 O O . PHE B 1 83 ? 4.754 19.547 2.662 1 98.88 83 PHE B O 1
ATOM 1499 N N . ILE B 1 84 ? 4.504 17.594 3.842 1 98.75 84 ILE B N 1
ATOM 1500 C CA . ILE B 1 84 ? 5.922 17.297 3.67 1 98.75 84 ILE B CA 1
ATOM 1501 C C . ILE B 1 84 ? 6.09 16.094 2.746 1 98.75 84 ILE B C 1
ATOM 1503 O O . ILE B 1 84 ? 7.215 15.695 2.438 1 98.75 84 ILE B O 1
ATOM 1507 N N . GLY B 1 85 ? 4.996 15.375 2.377 1 98.38 85 GLY B N 1
ATOM 1508 C CA . GLY B 1 85 ? 5.086 14.328 1.371 1 98.38 85 GLY B CA 1
ATOM 1509 C C . GLY B 1 85 ? 4.492 13.008 1.829 1 98.38 85 GLY B C 1
ATOM 1510 O O . GLY B 1 85 ? 3.748 12.969 2.811 1 98.38 85 GLY B O 1
ATOM 1511 N N . GLY B 1 86 ? 4.75 11.977 1.062 1 97.75 86 GLY B N 1
ATOM 1512 C CA . GLY B 1 86 ? 4.324 10.617 1.362 1 97.75 86 GLY B CA 1
ATOM 1513 C C . GLY B 1 86 ? 5.383 9.812 2.09 1 97.75 86 GLY B C 1
ATOM 1514 O O . GLY B 1 86 ? 6.277 10.375 2.723 1 97.75 86 GLY B O 1
ATOM 1515 N N . GLY B 1 87 ? 5.203 8.5 2.02 1 97.5 87 GLY B N 1
ATOM 1516 C CA . GLY B 1 87 ? 6.094 7.598 2.738 1 97.5 87 GLY B CA 1
ATOM 1517 C C . GLY B 1 87 ? 7.543 7.727 2.314 1 97.5 87 GLY B C 1
ATOM 1518 O O . GLY B 1 87 ? 8.43 7.883 3.156 1 97.5 87 GLY B O 1
ATOM 1519 N N . THR B 1 88 ? 7.793 7.719 1.048 1 95.38 88 THR B N 1
ATOM 1520 C CA . THR B 1 88 ? 9.156 7.789 0.535 1 95.38 88 THR B CA 1
ATOM 1521 C C . THR B 1 88 ? 9.781 9.148 0.839 1 95.38 88 THR B C 1
ATOM 1523 O O . THR B 1 88 ? 10.969 9.234 1.161 1 95.38 88 THR B O 1
ATOM 1526 N N . ASP B 1 89 ? 8.992 10.18 0.766 1 98.12 89 ASP B N 1
ATOM 1527 C CA . ASP B 1 89 ? 9.484 11.516 1.083 1 98.12 89 ASP B CA 1
ATOM 1528 C C . ASP B 1 89 ? 9.914 11.609 2.545 1 98.12 89 ASP B C 1
ATOM 1530 O O . ASP B 1 89 ? 11.008 12.102 2.844 1 98.12 89 ASP B O 1
ATOM 1534 N N . VAL B 1 90 ? 9.094 11.156 3.377 1 98.62 90 VAL B N 1
ATOM 1535 C CA . VAL B 1 90 ? 9.375 11.219 4.809 1 98.62 90 VAL B CA 1
ATOM 1536 C C . VAL B 1 90 ? 10.617 10.391 5.129 1 98.62 90 VAL B C 1
ATOM 1538 O O . VAL B 1 90 ? 11.461 10.812 5.926 1 98.62 90 VAL B O 1
ATOM 1541 N N . LYS B 1 91 ? 10.695 9.25 4.516 1 98.31 91 LYS B N 1
ATOM 1542 C CA . LYS B 1 91 ? 11.883 8.43 4.719 1 98.31 91 LYS B CA 1
ATOM 1543 C C . LYS B 1 91 ? 13.141 9.164 4.266 1 98.31 91 LYS B C 1
ATOM 1545 O O . LYS B 1 91 ? 14.156 9.156 4.969 1 98.31 91 LYS B O 1
ATOM 1550 N N . ARG B 1 92 ? 13.078 9.766 3.145 1 98.38 92 ARG B N 1
ATOM 1551 C CA . ARG B 1 92 ? 14.211 10.523 2.635 1 98.38 92 ARG B CA 1
ATOM 1552 C C . ARG B 1 92 ? 14.586 11.664 3.584 1 98.38 92 ARG B C 1
ATOM 1554 O O . ARG B 1 92 ? 15.758 11.875 3.877 1 98.38 92 ARG B O 1
ATOM 1561 N N . LEU B 1 93 ? 13.594 12.359 4.008 1 98.75 93 LEU B N 1
ATOM 1562 C CA . LEU B 1 93 ? 13.828 13.445 4.949 1 98.75 93 LEU B CA 1
ATOM 1563 C C . LEU B 1 93 ? 14.508 12.938 6.215 1 98.75 93 LEU B C 1
ATOM 1565 O O . LEU B 1 93 ? 15.422 13.578 6.738 1 98.75 93 LEU B O 1
ATOM 1569 N N . TYR B 1 94 ? 14.094 11.758 6.715 1 98.75 94 TYR B N 1
ATOM 1570 C CA . TYR B 1 94 ? 14.711 11.172 7.895 1 98.75 94 TYR B CA 1
ATOM 1571 C C . TYR B 1 94 ? 16.172 10.828 7.629 1 98.75 94 TYR B C 1
ATOM 1573 O O . TYR B 1 94 ? 17.047 11.164 8.43 1 98.75 94 TYR B O 1
ATOM 1581 N N . GLU B 1 95 ? 16.406 10.227 6.5 1 98.5 95 GLU B N 1
ATOM 1582 C CA . GLU B 1 95 ? 17.734 9.719 6.168 1 98.5 95 GLU B CA 1
ATOM 1583 C C . GLU B 1 95 ? 18.734 10.867 5.98 1 98.5 95 GLU B C 1
ATOM 1585 O O . GLU B 1 95 ? 19.906 10.734 6.324 1 98.5 95 GLU B O 1
ATOM 1590 N N . ASN B 1 96 ? 18.219 11.938 5.551 1 98.44 96 ASN B N 1
ATOM 1591 C CA . ASN B 1 96 ? 19.156 13.023 5.285 1 98.44 96 ASN B CA 1
ATOM 1592 C C . ASN B 1 96 ? 19.203 14.016 6.441 1 98.44 96 ASN B C 1
ATOM 1594 O O . ASN B 1 96 ? 19.844 15.062 6.34 1 98.44 96 ASN B O 1
ATOM 1598 N N . GLY B 1 97 ? 18.422 13.766 7.41 1 98 97 GLY B N 1
ATOM 1599 C CA . GLY B 1 97 ? 18.516 14.531 8.641 1 98 97 GLY B CA 1
ATOM 1600 C C . GLY B 1 97 ? 17.562 15.711 8.68 1 98 97 GLY B C 1
ATOM 1601 O O . GLY B 1 97 ? 17.438 16.375 9.711 1 98 97 GLY B O 1
ATOM 1602 N N . THR B 1 98 ? 16.812 15.953 7.633 1 98.31 98 THR B N 1
ATOM 1603 C CA . THR B 1 98 ? 15.922 17.109 7.523 1 98.31 98 THR B CA 1
ATOM 1604 C C . THR B 1 98 ? 14.695 16.922 8.422 1 98.31 98 THR B C 1
ATOM 1606 O O . THR B 1 98 ? 14.219 17.891 9.016 1 98.31 98 THR B O 1
ATOM 1609 N N . LEU B 1 99 ? 14.25 15.766 8.508 1 98.44 99 LEU B N 1
ATOM 1610 C CA . LEU B 1 99 ? 13.086 15.523 9.352 1 98.44 99 LEU B CA 1
ATOM 1611 C C . LEU B 1 99 ? 13.359 15.922 10.797 1 98.44 99 LEU B C 1
ATOM 1613 O O . LEU B 1 99 ? 12.516 16.547 11.445 1 98.44 99 LEU B O 1
ATOM 1617 N N . GLN B 1 100 ? 14.477 15.594 11.25 1 97.94 100 GLN B N 1
ATOM 1618 C CA . GLN B 1 100 ? 14.891 15.883 12.617 1 97.94 100 GLN B CA 1
ATOM 1619 C C . GLN B 1 100 ? 14.875 17.375 12.898 1 97.94 100 GLN B C 1
ATOM 1621 O O . GLN B 1 100 ? 14.539 17.812 14.008 1 97.94 100 GLN B O 1
ATOM 1626 N N . ARG B 1 101 ? 15.109 18.094 11.883 1 97.38 1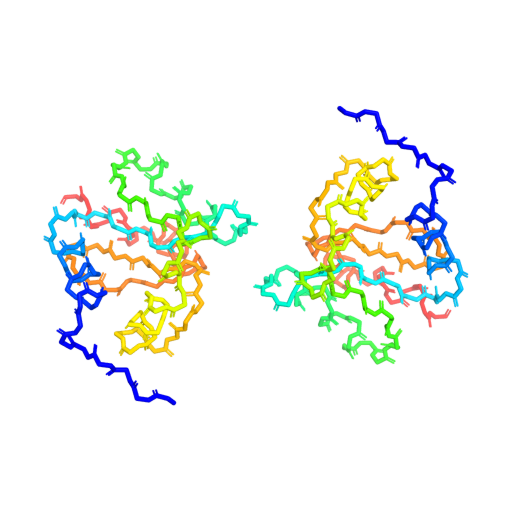01 ARG B N 1
ATOM 1627 C CA . ARG B 1 101 ? 15.242 19.531 12.039 1 97.38 101 ARG B CA 1
ATOM 1628 C C . ARG B 1 101 ? 13.898 20.188 12.352 1 97.38 101 ARG B C 1
ATOM 1630 O O . ARG B 1 101 ? 13.844 21.25 12.945 1 97.38 101 ARG B O 1
ATOM 1637 N N . TYR B 1 102 ? 12.836 19.5 12 1 96.62 102 TYR B N 1
ATOM 1638 C CA . TYR B 1 102 ? 11.5 20.016 12.312 1 96.62 102 TYR B CA 1
ATOM 1639 C C . TYR B 1 102 ? 11.234 19.969 13.812 1 96.62 102 TYR B C 1
ATOM 1641 O O . TYR B 1 102 ? 10.32 20.625 14.305 1 96.62 102 TYR B O 1
ATOM 1649 N N . PHE B 1 103 ? 12.016 19.25 14.547 1 96.69 103 PHE B N 1
ATOM 1650 C CA . PHE B 1 103 ? 11.688 19.016 15.945 1 96.69 103 PHE B CA 1
ATOM 1651 C C . PHE B 1 103 ? 12.828 19.453 16.859 1 96.69 103 PHE B C 1
ATOM 1653 O O . PHE B 1 103 ? 12.859 19.094 18.031 1 96.69 103 PHE B O 1
ATOM 1660 N N . GLN B 1 104 ? 13.836 20.062 16.266 1 88.19 104 GLN B N 1
ATOM 1661 C CA . GLN B 1 104 ? 14.898 20.672 17.047 1 88.19 104 GLN B CA 1
ATOM 1662 C C . GLN B 1 104 ? 14.461 22.031 17.609 1 88.19 104 GLN B C 1
ATOM 1664 O O . GLN B 1 104 ? 13.609 22.703 17.031 1 88.19 104 GLN B O 1
#